Protein AF-T1I7H1-F1 (afdb_monomer_lite)

Foldseek 3Di:
DPPLVVLLVVLLVLLVVLAQDFAPVLVVDADALVSQPVSQVCNLVSLVVSLVSLVVSLVVCVVPPPDLPDDDPSSLVSVLSLLLLLQLLVDDDSNYDPSSNVSSVSSCVSVCSVNVHDDPLCVPLVDPSNLVVNLVVLVVCLDLNRVSRRVSSLSSLLVSLLSYAPPSLLVCCVSNLVSLLSQLLDPDPVSVLSSLVSLLRSLRRYALVSCPPPVVLVVVVVSLLVLVPDPPVSSVVSSVSNVVSSVVSDDPPPCPVVVCVSPVPPVPPDD

Organism: Rhodnius prolixus (NCBI:txid13249)

Sequence (271 aa):
MADFNQIKIDITVLTQQLHVPERLEGLGRPLTQEDFTSYKQSCEDKLLVIHNRLKELIMESYNEVISNACIEKDEKLSVVHLLILCGEHSALEYWSSHITMEITKKIADQLLQLFHKNTVEELIMGSRFIFKNALLELRPKLLLSTWKCNPAAVLCYHWLLMKVRAPFLNEYLSDVLPTALIITDDFEEPNRLRGLKCITHIVNNVTKADLQMYGQCDVILEALQPILYCREVDLLEQFLVCFVTIMRKMDQPSYSNNLSVVFFFKLQVKK

Radius of gyration: 21.05 Å; chains: 1; bounding box: 62×32×59 Å

InterPro domains:
  IPR016024 Armadillo-type fold [SSF48371] (34-255)
  IPR018870 Tti2 family [PTHR32226] (75-253)

Structure (mmCIF, N/CA/C/O backbone):
data_AF-T1I7H1-F1
#
_entry.id   AF-T1I7H1-F1
#
loop_
_atom_site.group_PDB
_atom_site.id
_atom_site.type_symbol
_atom_site.label_atom_id
_atom_site.label_alt_id
_atom_site.label_comp_id
_atom_site.label_asym_id
_atom_site.label_entity_id
_atom_site.label_seq_id
_atom_site.pdbx_PDB_ins_code
_atom_site.Cartn_x
_atom_site.Cartn_y
_atom_site.Cartn_z
_atom_site.occupancy
_atom_site.B_iso_or_equiv
_atom_site.auth_seq_id
_atom_site.auth_comp_id
_atom_site.auth_asym_id
_atom_site.auth_atom_id
_atom_site.pdbx_PDB_model_num
ATOM 1 N N . MET A 1 1 ? 29.599 -11.378 -21.556 1.00 38.25 1 MET A N 1
ATOM 2 C CA . MET A 1 1 ? 28.133 -11.507 -21.524 1.00 38.25 1 MET A CA 1
ATOM 3 C C . MET A 1 1 ? 27.792 -12.339 -20.306 1.00 38.25 1 MET A C 1
ATOM 5 O O . MET A 1 1 ? 27.797 -13.559 -20.398 1.00 38.25 1 MET A O 1
ATOM 9 N N . ALA A 1 2 ? 27.620 -11.700 -19.147 1.00 42.72 2 ALA A N 1
ATOM 10 C CA . ALA A 1 2 ? 26.803 -12.331 -18.118 1.00 42.72 2 ALA A CA 1
ATOM 11 C C . ALA A 1 2 ? 25.421 -12.536 -18.756 1.00 42.72 2 ALA A C 1
ATOM 13 O O . ALA A 1 2 ? 24.954 -11.657 -19.479 1.00 42.72 2 ALA A O 1
ATOM 14 N N . ASP A 1 3 ? 24.850 -13.728 -18.624 1.00 56.72 3 ASP A N 1
ATOM 15 C CA . ASP A 1 3 ? 23.587 -14.056 -19.277 1.00 56.72 3 ASP A CA 1
ATOM 16 C C . ASP A 1 3 ? 22.502 -13.121 -18.721 1.00 56.72 3 ASP A C 1
ATOM 18 O O . ASP A 1 3 ? 22.234 -13.113 -17.519 1.00 56.72 3 ASP A O 1
ATOM 22 N N . PHE A 1 4 ? 21.916 -12.287 -19.580 1.00 57.00 4 PHE A N 1
ATOM 23 C CA . PHE A 1 4 ? 20.880 -11.311 -19.228 1.00 57.00 4 PHE A CA 1
ATOM 24 C C . PHE A 1 4 ? 19.718 -11.973 -18.463 1.00 57.00 4 PHE A C 1
ATOM 26 O O . PHE A 1 4 ? 19.117 -11.373 -17.568 1.00 57.00 4 PHE A O 1
ATOM 33 N N . ASN A 1 5 ? 19.459 -13.254 -18.745 1.00 61.19 5 ASN A N 1
ATOM 34 C CA . ASN A 1 5 ? 18.483 -14.065 -18.023 1.00 61.19 5 ASN A CA 1
ATOM 35 C C . ASN A 1 5 ? 18.951 -14.446 -16.612 1.00 61.19 5 ASN A C 1
ATOM 37 O O . ASN A 1 5 ? 18.148 -14.433 -15.680 1.00 61.19 5 ASN A O 1
ATOM 41 N N . GLN A 1 6 ? 20.245 -14.705 -16.412 1.00 60.72 6 GLN A N 1
ATOM 42 C CA . GLN A 1 6 ? 20.810 -14.982 -15.090 1.00 60.72 6 GLN A CA 1
ATOM 43 C C . GLN A 1 6 ? 20.696 -13.764 -14.166 1.00 60.72 6 GLN A C 1
ATOM 45 O O . GLN A 1 6 ? 20.312 -13.907 -13.006 1.00 60.72 6 GLN A O 1
ATOM 50 N N . ILE A 1 7 ? 20.951 -12.553 -14.677 1.00 60.69 7 ILE A N 1
ATOM 51 C CA . ILE A 1 7 ? 20.825 -11.321 -13.881 1.00 60.69 7 ILE A CA 1
ATOM 52 C C . ILE A 1 7 ? 19.367 -11.113 -13.430 1.00 60.69 7 ILE A C 1
ATOM 54 O O . ILE A 1 7 ? 19.124 -10.761 -12.273 1.00 60.69 7 ILE A O 1
ATOM 58 N N . LYS A 1 8 ? 18.386 -11.388 -14.300 1.00 66.81 8 LYS A N 1
ATOM 59 C CA . LYS A 1 8 ? 16.947 -11.296 -13.980 1.00 66.81 8 LYS A CA 1
ATOM 60 C C . LYS A 1 8 ? 16.491 -12.324 -12.943 1.00 66.81 8 LYS A C 1
ATOM 62 O O . LYS A 1 8 ? 15.761 -11.972 -12.009 1.00 66.81 8 LYS A O 1
ATOM 67 N N . ILE A 1 9 ? 16.922 -13.578 -13.088 1.00 64.94 9 ILE A N 1
ATOM 68 C CA . ILE A 1 9 ? 16.623 -14.652 -12.130 1.00 64.94 9 ILE A CA 1
ATOM 69 C C . ILE A 1 9 ? 17.185 -14.280 -10.758 1.00 64.94 9 ILE A C 1
ATOM 71 O O . ILE A 1 9 ? 16.458 -14.304 -9.762 1.00 64.94 9 ILE A O 1
ATOM 75 N N . ASP A 1 10 ? 18.438 -13.836 -10.713 1.00 70.50 10 ASP A N 1
ATOM 76 C CA . ASP A 1 10 ? 19.085 -13.450 -9.467 1.00 70.50 10 ASP A CA 1
ATOM 77 C C . ASP A 1 10 ? 18.382 -12.266 -8.785 1.00 70.50 10 ASP A C 1
ATOM 79 O O . ASP A 1 10 ? 18.184 -12.299 -7.573 1.00 70.50 10 ASP A O 1
ATOM 83 N N . ILE A 1 11 ? 17.957 -11.235 -9.531 1.00 74.25 11 ILE A N 1
ATOM 84 C CA . ILE A 1 11 ? 17.198 -10.106 -8.961 1.00 74.25 11 ILE A CA 1
ATOM 85 C C . ILE A 1 11 ? 15.885 -10.592 -8.347 1.00 74.25 11 ILE A C 1
ATOM 87 O O . ILE A 1 11 ? 15.531 -10.166 -7.249 1.00 74.25 11 ILE A O 1
ATOM 91 N N . THR A 1 12 ? 15.175 -11.497 -9.019 1.00 76.25 12 THR A N 1
ATOM 92 C CA . THR A 1 12 ? 13.895 -12.027 -8.528 1.00 76.25 12 THR A CA 1
ATOM 93 C C . THR A 1 12 ? 14.078 -12.772 -7.209 1.00 76.25 12 THR A C 1
ATOM 95 O O . THR A 1 12 ? 13.385 -12.477 -6.234 1.00 76.25 12 THR A O 1
ATOM 98 N N . VAL A 1 13 ? 15.064 -13.670 -7.149 1.00 79.88 13 VAL A N 1
ATOM 99 C CA . VAL A 1 13 ? 15.391 -14.442 -5.941 1.00 79.88 13 VAL A CA 1
ATOM 100 C C . VAL A 1 13 ? 15.844 -13.522 -4.805 1.00 79.88 13 VAL A C 1
ATOM 102 O O . VAL A 1 13 ? 15.346 -13.637 -3.685 1.00 79.88 13 VAL A O 1
ATOM 105 N N . LEU A 1 14 ? 16.743 -12.573 -5.086 1.00 79.12 14 LEU A N 1
ATOM 106 C CA . LEU A 1 14 ? 17.233 -11.619 -4.087 1.00 79.12 14 LEU A CA 1
ATOM 107 C C . LEU A 1 14 ? 16.103 -10.750 -3.531 1.00 79.12 14 LEU A C 1
ATOM 109 O O . LEU A 1 14 ? 16.042 -10.528 -2.326 1.00 79.12 14 LEU A O 1
ATOM 113 N N . THR A 1 15 ? 15.189 -10.296 -4.389 1.00 81.38 15 THR A N 1
ATOM 114 C CA . THR A 1 15 ? 14.051 -9.463 -3.981 1.00 81.38 15 THR A CA 1
ATOM 115 C C . THR A 1 15 ? 13.095 -10.241 -3.082 1.00 81.38 15 THR A C 1
ATOM 117 O O . THR A 1 15 ? 12.688 -9.735 -2.040 1.00 81.38 15 THR A O 1
ATOM 120 N N . GLN A 1 16 ? 12.780 -11.492 -3.430 1.00 80.38 16 GLN A N 1
ATOM 121 C CA . GLN A 1 16 ? 11.907 -12.342 -2.614 1.00 80.38 16 GLN A CA 1
ATOM 122 C C . GLN A 1 16 ? 12.478 -12.605 -1.213 1.00 80.38 16 GLN A C 1
ATOM 124 O O . GLN A 1 16 ? 11.728 -12.631 -0.241 1.00 80.38 16 GLN A O 1
ATOM 129 N N . GLN A 1 17 ? 13.801 -12.748 -1.095 1.00 83.50 17 GLN A N 1
ATOM 130 C CA . GLN A 1 17 ? 14.493 -12.926 0.188 1.00 83.50 17 GLN A CA 1
ATOM 131 C C . GLN A 1 17 ? 14.580 -11.645 1.030 1.00 83.50 17 GLN A C 1
ATOM 133 O O . GLN A 1 17 ? 14.944 -11.714 2.206 1.00 83.50 17 GLN A O 1
ATOM 138 N N . LEU A 1 18 ? 14.311 -10.485 0.429 1.00 88.69 18 LEU A N 1
ATOM 139 C CA . LEU A 1 18 ? 14.491 -9.176 1.051 1.00 88.69 18 LEU A CA 1
ATOM 140 C C . LEU A 1 18 ? 13.187 -8.552 1.547 1.00 88.69 18 LEU A C 1
ATOM 142 O O . LEU A 1 18 ? 13.239 -7.545 2.258 1.00 88.69 18 LEU A O 1
ATOM 146 N N . HIS A 1 19 ? 12.043 -9.159 1.217 1.00 90.00 19 HIS A N 1
ATOM 147 C CA . HIS A 1 19 ? 10.764 -8.793 1.820 1.00 90.00 19 HIS A CA 1
ATOM 148 C C . HIS A 1 19 ? 10.867 -8.855 3.341 1.00 90.00 19 HIS A C 1
ATOM 150 O O . HIS A 1 19 ? 11.480 -9.766 3.909 1.00 90.00 19 HIS A O 1
ATOM 156 N N . VAL A 1 20 ? 10.276 -7.870 4.002 1.00 92.44 20 VAL A N 1
ATOM 157 C CA . VAL A 1 20 ? 10.319 -7.763 5.459 1.00 92.44 20 VAL A CA 1
ATOM 158 C C . VAL A 1 20 ? 9.654 -9.008 6.067 1.00 92.44 20 VAL A C 1
ATOM 160 O O . VAL A 1 20 ? 8.543 -9.371 5.661 1.00 92.44 20 VAL A O 1
ATOM 163 N N . PRO A 1 21 ? 10.318 -9.688 7.020 1.00 91.25 21 PRO A N 1
ATOM 164 C CA . PRO A 1 21 ? 9.810 -10.928 7.586 1.00 91.25 21 PRO A CA 1
ATOM 165 C C . PRO A 1 21 ? 8.582 -10.691 8.464 1.00 91.25 21 PRO A C 1
ATOM 167 O O . PRO A 1 21 ? 8.449 -9.654 9.118 1.00 91.25 21 PRO A O 1
ATOM 170 N N . GLU A 1 22 ? 7.726 -11.707 8.526 1.00 92.75 22 GLU A N 1
ATOM 171 C CA . GLU A 1 22 ? 6.615 -11.766 9.470 1.00 92.75 22 GLU A CA 1
ATOM 172 C C . GLU A 1 22 ? 7.122 -11.803 10.923 1.00 92.75 22 GLU A C 1
ATOM 174 O O . GLU A 1 22 ? 8.107 -12.481 11.237 1.00 92.75 22 GLU A O 1
ATOM 179 N N . ARG A 1 23 ? 6.432 -11.089 11.819 1.00 92.06 23 ARG A N 1
ATOM 180 C CA . ARG A 1 23 ? 6.708 -11.043 13.263 1.00 92.06 23 ARG A CA 1
ATOM 181 C C . ARG A 1 23 ? 5.485 -11.468 14.067 1.00 92.06 23 ARG A C 1
ATOM 183 O O . ARG A 1 23 ? 4.531 -10.705 14.224 1.00 92.06 23 ARG A O 1
ATOM 190 N N . LEU A 1 24 ? 5.514 -12.696 14.582 1.00 87.25 24 LEU A N 1
ATOM 191 C CA . LEU A 1 24 ? 4.401 -13.296 15.330 1.00 87.25 24 LEU A CA 1
ATOM 192 C C . LEU A 1 24 ? 4.093 -12.550 16.636 1.00 87.25 24 LEU A C 1
ATOM 194 O O . LEU A 1 24 ? 2.959 -12.578 17.114 1.00 87.25 24 LEU A O 1
ATOM 198 N N . GLU A 1 25 ? 5.072 -11.825 17.177 1.00 85.56 25 GLU A N 1
ATOM 199 C CA . GLU A 1 25 ? 4.933 -10.967 18.353 1.00 85.56 25 GLU A CA 1
ATOM 200 C C . GLU A 1 25 ? 3.799 -9.943 18.193 1.00 85.56 25 GLU A C 1
ATOM 202 O O . GLU A 1 25 ? 3.143 -9.618 19.184 1.00 85.56 25 GLU A O 1
ATOM 207 N N . GLY A 1 26 ? 3.505 -9.523 16.954 1.00 75.25 26 GLY A N 1
ATOM 208 C CA . GLY A 1 26 ? 2.434 -8.582 16.612 1.00 75.25 26 GLY A CA 1
ATOM 209 C C . GLY A 1 26 ? 1.017 -9.044 16.977 1.00 75.25 26 GLY A C 1
ATOM 210 O O . GLY A 1 26 ? 0.103 -8.222 17.022 1.00 75.25 26 GLY A O 1
ATOM 211 N N . LEU A 1 27 ? 0.803 -10.336 17.264 1.00 81.62 27 LEU A N 1
ATOM 212 C CA . LEU A 1 27 ? -0.489 -10.835 17.766 1.00 81.62 27 LEU A CA 1
ATOM 213 C C . LEU A 1 27 ? -0.683 -10.566 19.259 1.00 81.62 27 LEU A C 1
ATOM 215 O O . LEU A 1 27 ? -1.812 -10.378 19.706 1.00 81.62 27 LEU A O 1
ATOM 219 N N . GLY A 1 28 ? 0.405 -10.606 20.033 1.00 82.31 28 GLY A N 1
ATOM 220 C CA . GLY A 1 28 ? 0.365 -10.517 21.493 1.00 82.31 28 GLY A CA 1
ATOM 221 C C . GLY A 1 28 ? 0.694 -9.129 22.033 1.00 82.31 28 GLY A C 1
ATOM 222 O O . GLY A 1 28 ? 0.218 -8.766 23.109 1.00 82.31 28 GLY A O 1
ATOM 223 N N . ARG A 1 29 ? 1.505 -8.353 21.305 1.00 86.44 29 ARG A N 1
ATOM 224 C CA . ARG A 1 29 ? 1.898 -6.989 21.671 1.00 86.44 29 ARG A CA 1
ATOM 225 C C . ARG A 1 29 ? 2.183 -6.129 20.434 1.00 86.44 29 ARG A C 1
ATOM 227 O O . ARG A 1 29 ? 2.509 -6.677 19.383 1.00 86.44 29 ARG A O 1
ATOM 234 N N . PRO A 1 30 ? 2.170 -4.794 20.572 1.00 85.06 30 PRO A N 1
ATOM 235 C CA . PRO A 1 30 ? 2.727 -3.911 19.556 1.00 85.06 30 PRO A CA 1
ATOM 236 C C . PRO A 1 30 ? 4.193 -4.253 19.245 1.00 85.06 30 PRO A C 1
ATOM 238 O O . PRO A 1 30 ? 4.975 -4.618 20.136 1.00 85.06 30 PRO A O 1
ATOM 241 N N . LEU A 1 31 ? 4.555 -4.139 17.968 1.00 89.88 31 LEU A N 1
ATOM 242 C CA . LEU A 1 31 ? 5.915 -4.371 17.481 1.00 89.88 31 LEU A CA 1
ATOM 243 C C . LEU A 1 31 ? 6.829 -3.187 17.815 1.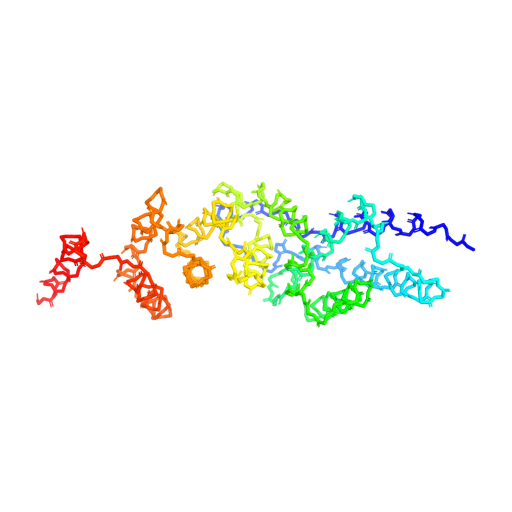00 89.88 31 LEU A C 1
ATOM 245 O O . LEU A 1 31 ? 6.387 -2.042 17.899 1.00 89.88 31 LEU A O 1
ATOM 249 N N . THR A 1 32 ? 8.118 -3.462 17.985 1.00 90.19 32 THR A N 1
ATOM 250 C CA . THR A 1 32 ? 9.146 -2.463 18.301 1.00 90.19 32 THR A CA 1
ATOM 251 C C . THR A 1 32 ? 10.304 -2.529 17.305 1.00 90.19 32 THR A C 1
ATOM 253 O O . THR A 1 32 ? 10.373 -3.404 16.443 1.00 90.19 32 THR A O 1
ATOM 256 N N . GLN A 1 33 ? 11.251 -1.592 17.411 1.00 88.62 33 GLN A N 1
ATOM 257 C CA . GLN A 1 33 ? 12.454 -1.601 16.572 1.00 88.62 33 GLN A CA 1
ATOM 258 C C . GLN A 1 33 ? 13.313 -2.857 16.778 1.00 88.62 33 GLN A C 1
ATOM 260 O O . GLN A 1 33 ? 13.923 -3.339 15.822 1.00 88.62 33 GLN A O 1
ATOM 265 N N . GLU A 1 34 ? 13.342 -3.401 18.000 1.00 89.56 34 GLU A N 1
ATOM 266 C CA . GLU A 1 34 ? 14.160 -4.568 18.346 1.00 89.56 34 GLU A CA 1
ATOM 267 C C . GLU A 1 34 ? 13.757 -5.801 17.534 1.00 89.56 34 GLU A C 1
ATOM 269 O O . GLU A 1 34 ? 14.633 -6.534 17.061 1.00 89.56 34 GLU A O 1
ATOM 274 N N . ASP A 1 35 ? 12.455 -5.940 17.258 1.00 91.25 35 ASP A N 1
ATOM 275 C CA . ASP A 1 35 ? 11.871 -7.026 16.466 1.00 91.25 35 ASP A CA 1
ATOM 276 C C . ASP A 1 35 ? 12.444 -7.075 15.035 1.00 91.25 35 ASP A C 1
ATOM 278 O O . ASP A 1 35 ? 12.417 -8.114 14.378 1.00 91.25 35 ASP A O 1
ATOM 282 N N . PHE A 1 36 ? 13.030 -5.984 14.529 1.00 92.56 36 PHE A N 1
ATOM 283 C CA . PHE A 1 36 ? 13.574 -5.896 13.168 1.00 92.56 36 PHE A CA 1
ATOM 284 C C . PHE A 1 36 ? 15.097 -5.734 13.096 1.00 92.56 36 PHE A C 1
ATOM 286 O O . PHE A 1 36 ? 15.641 -5.589 12.000 1.00 92.56 36 PHE A O 1
ATOM 293 N N . THR A 1 37 ? 15.808 -5.821 14.222 1.00 88.00 37 THR A N 1
ATOM 294 C CA . THR A 1 37 ? 17.262 -5.579 14.280 1.00 88.00 37 THR A CA 1
ATOM 295 C C . THR A 1 37 ? 18.053 -6.494 13.342 1.00 88.00 37 THR A C 1
ATOM 297 O O . THR A 1 37 ? 18.885 -6.022 12.569 1.00 88.00 37 THR A O 1
ATOM 300 N N . SER A 1 38 ? 17.758 -7.799 13.352 1.00 87.56 38 SER A N 1
ATOM 301 C CA . SER A 1 38 ? 18.444 -8.783 12.500 1.00 87.56 38 SER A CA 1
ATOM 302 C C . SER A 1 38 ? 18.201 -8.553 11.008 1.00 87.56 38 SER A C 1
ATOM 304 O O . SER A 1 38 ? 19.101 -8.732 10.190 1.00 87.56 38 SER A O 1
ATOM 306 N N . TYR A 1 39 ? 16.993 -8.114 10.648 1.00 90.19 39 TYR A N 1
ATOM 307 C CA . TYR A 1 39 ? 16.654 -7.763 9.273 1.00 90.19 39 TYR A CA 1
ATOM 308 C C . TYR A 1 39 ? 17.443 -6.529 8.818 1.00 90.19 39 TYR A C 1
ATOM 310 O O . TYR A 1 39 ? 18.124 -6.579 7.791 1.00 90.19 39 TYR A O 1
ATOM 318 N N . LYS A 1 40 ? 17.427 -5.457 9.622 1.00 88.06 40 LYS A N 1
ATOM 319 C CA . LYS A 1 40 ? 18.104 -4.187 9.320 1.00 88.06 40 LYS A CA 1
ATOM 320 C C . LYS A 1 40 ? 19.592 -4.354 9.028 1.00 88.06 40 LYS A C 1
ATOM 322 O O . LYS A 1 40 ? 20.075 -3.781 8.059 1.00 88.06 40 LYS A O 1
ATOM 327 N N . GLN A 1 41 ? 20.288 -5.185 9.804 1.00 85.31 41 GLN A N 1
ATOM 328 C CA . GLN A 1 41 ? 21.733 -5.406 9.665 1.00 85.31 41 GLN A CA 1
ATOM 329 C C . GLN A 1 41 ? 22.166 -5.917 8.285 1.00 85.31 41 GLN A C 1
ATOM 331 O O . GLN A 1 41 ? 23.295 -5.665 7.888 1.00 85.31 41 GLN A O 1
ATOM 336 N N . SER A 1 42 ? 21.302 -6.639 7.562 1.00 86.12 42 SER A N 1
ATOM 337 C CA . SER A 1 42 ? 21.641 -7.196 6.240 1.00 86.12 42 SER A CA 1
ATOM 338 C C . SER A 1 42 ? 20.866 -6.570 5.082 1.00 86.12 42 SER A C 1
ATOM 340 O O . SER A 1 42 ? 21.150 -6.870 3.922 1.00 86.12 42 SER A O 1
ATOM 342 N N . CYS A 1 43 ? 19.861 -5.743 5.379 1.00 90.25 43 CYS A N 1
ATOM 343 C CA . CYS A 1 43 ? 18.947 -5.219 4.371 1.00 90.25 43 CYS A CA 1
ATOM 344 C C . CYS A 1 43 ? 19.641 -4.213 3.442 1.00 90.25 43 CYS A C 1
ATOM 346 O O . CYS A 1 43 ? 19.507 -4.317 2.225 1.00 90.25 43 CYS A O 1
ATOM 348 N N . GLU A 1 44 ? 20.429 -3.290 4.000 1.00 90.44 44 GLU A N 1
ATOM 349 C CA . GLU A 1 44 ? 21.092 -2.222 3.238 1.00 90.44 44 GLU A CA 1
ATOM 350 C C . GLU A 1 44 ? 22.054 -2.772 2.174 1.00 90.44 44 GLU A C 1
ATOM 352 O O . GLU A 1 44 ? 21.935 -2.417 1.000 1.00 90.44 44 GLU A O 1
ATOM 357 N N . ASP A 1 45 ? 22.931 -3.707 2.549 1.00 89.25 45 ASP A N 1
ATOM 358 C CA . ASP A 1 45 ? 23.886 -4.324 1.621 1.00 89.25 45 ASP A CA 1
ATOM 359 C C . ASP A 1 45 ? 23.177 -5.069 0.483 1.00 89.25 45 ASP A C 1
ATOM 361 O O . ASP A 1 45 ? 23.535 -4.941 -0.690 1.00 89.25 45 ASP A O 1
ATOM 365 N N . LYS A 1 46 ? 22.120 -5.825 0.807 1.00 90.19 46 LYS A N 1
ATOM 366 C CA . LYS A 1 46 ? 21.341 -6.575 -0.189 1.00 90.19 46 LYS A CA 1
ATOM 367 C C . LYS A 1 46 ? 20.566 -5.648 -1.128 1.00 90.19 46 LYS A C 1
ATOM 369 O O . LYS A 1 46 ? 20.532 -5.902 -2.332 1.00 90.19 46 LYS A O 1
ATOM 374 N N . LEU A 1 47 ? 19.990 -4.561 -0.609 1.00 92.12 47 LEU A N 1
ATOM 375 C CA . LEU A 1 47 ? 19.345 -3.529 -1.424 1.00 92.12 47 LEU A CA 1
ATOM 376 C C . LEU A 1 47 ? 20.340 -2.889 -2.394 1.00 92.12 47 LEU A C 1
ATOM 378 O O . LEU A 1 47 ? 20.013 -2.682 -3.563 1.00 92.12 47 LEU A O 1
ATOM 382 N N . LEU A 1 48 ? 21.563 -2.614 -1.935 1.00 92.00 48 LEU A N 1
ATOM 383 C CA . LEU A 1 48 ? 22.610 -2.041 -2.775 1.00 92.00 48 LEU A CA 1
ATOM 384 C C . LEU A 1 48 ? 23.020 -2.996 -3.907 1.00 92.00 48 LEU A C 1
ATOM 386 O O . LEU A 1 48 ? 23.208 -2.556 -5.041 1.00 92.00 48 LEU A O 1
ATOM 390 N N . VAL A 1 49 ? 23.092 -4.303 -3.635 1.00 91.38 49 VAL A N 1
ATOM 391 C CA . VAL A 1 49 ? 23.334 -5.326 -4.669 1.00 91.38 49 VAL A CA 1
ATOM 392 C C . VAL A 1 49 ? 22.230 -5.315 -5.730 1.00 91.38 49 VAL A C 1
ATOM 394 O O . VAL A 1 49 ? 22.543 -5.322 -6.921 1.00 91.38 49 VAL A O 1
ATOM 397 N N . ILE A 1 50 ? 20.954 -5.255 -5.330 1.00 89.75 50 ILE A N 1
ATOM 398 C CA . ILE A 1 50 ? 19.824 -5.170 -6.274 1.00 89.75 50 ILE A CA 1
ATOM 399 C C . ILE A 1 50 ? 19.912 -3.888 -7.109 1.00 89.75 50 ILE A C 1
ATOM 401 O O . ILE A 1 50 ? 19.812 -3.945 -8.334 1.00 89.75 50 ILE A O 1
ATOM 405 N N . HIS A 1 51 ? 20.146 -2.742 -6.464 1.00 92.06 51 HIS A N 1
ATOM 406 C CA . HIS A 1 51 ? 20.290 -1.452 -7.137 1.00 92.06 51 HIS A CA 1
ATOM 407 C C . HIS A 1 51 ? 21.402 -1.463 -8.198 1.00 92.06 51 HIS A C 1
ATOM 409 O O . HIS A 1 51 ? 21.195 -0.993 -9.321 1.00 92.06 51 HIS A O 1
ATOM 415 N N . ASN A 1 52 ? 22.569 -2.021 -7.863 1.00 90.06 52 ASN A N 1
ATOM 416 C CA . ASN A 1 52 ? 23.706 -2.101 -8.780 1.00 90.06 52 ASN A CA 1
ATOM 417 C C . ASN A 1 52 ? 23.413 -3.030 -9.966 1.00 90.06 52 ASN A C 1
ATOM 419 O O . ASN A 1 52 ? 23.650 -2.639 -11.105 1.00 90.06 52 ASN A O 1
ATOM 423 N N . ARG A 1 53 ? 22.803 -4.198 -9.729 1.00 86.00 53 ARG A N 1
ATOM 424 C CA . ARG A 1 53 ? 22.403 -5.125 -10.804 1.00 86.00 53 ARG A CA 1
ATOM 425 C C . ARG A 1 53 ? 21.351 -4.520 -11.736 1.00 86.00 53 ARG A C 1
ATOM 427 O O . ARG A 1 53 ? 21.452 -4.655 -12.950 1.00 86.00 53 ARG A O 1
ATOM 434 N N . LEU A 1 54 ? 20.362 -3.802 -11.197 1.00 86.50 54 LEU A N 1
ATOM 435 C CA . LEU A 1 54 ? 19.393 -3.065 -12.018 1.00 86.50 54 LEU A CA 1
ATOM 436 C C . LEU A 1 54 ? 20.066 -1.967 -12.846 1.00 86.50 54 LEU A C 1
ATOM 438 O O . LEU A 1 54 ? 19.688 -1.740 -13.992 1.00 86.50 54 LEU A O 1
ATOM 442 N N . LYS A 1 55 ? 21.080 -1.297 -12.289 1.00 87.62 55 LYS A N 1
ATOM 443 C CA . LYS A 1 55 ? 21.859 -0.290 -13.016 1.00 87.62 55 LYS A CA 1
ATOM 444 C C . LYS A 1 55 ? 22.613 -0.907 -14.193 1.00 87.62 55 LYS A C 1
ATOM 446 O O . LYS A 1 55 ? 22.600 -0.326 -15.274 1.00 87.62 55 LYS A O 1
ATOM 451 N N . GLU A 1 56 ? 23.235 -2.064 -13.985 1.00 84.56 56 GLU A N 1
ATOM 452 C CA . GLU A 1 56 ? 23.910 -2.831 -15.039 1.00 84.56 56 GLU A CA 1
ATOM 453 C C . GLU A 1 56 ? 22.924 -3.206 -16.154 1.00 84.56 56 GLU A C 1
ATOM 455 O O . GLU A 1 56 ? 23.183 -2.896 -17.315 1.00 84.56 56 GLU A O 1
ATOM 460 N N . LEU A 1 57 ? 21.739 -3.722 -15.804 1.00 80.56 57 LEU A N 1
ATOM 461 C CA . LEU A 1 57 ? 20.681 -4.031 -16.777 1.00 80.56 57 LEU A CA 1
ATOM 462 C C . LEU A 1 57 ? 20.228 -2.810 -17.592 1.00 80.56 57 LEU A C 1
ATOM 464 O O . LEU A 1 57 ? 19.997 -2.916 -18.796 1.00 80.56 57 LEU A O 1
ATOM 468 N N . ILE A 1 58 ? 20.092 -1.640 -16.963 1.00 80.75 58 ILE A N 1
ATOM 469 C CA . ILE A 1 58 ? 19.725 -0.399 -17.665 1.00 80.75 58 ILE A CA 1
ATOM 470 C C . ILE A 1 58 ? 20.823 0.016 -18.646 1.00 80.75 58 ILE A C 1
ATOM 472 O O . ILE A 1 58 ? 20.536 0.394 -19.779 1.00 80.75 58 ILE A O 1
ATOM 476 N N . MET A 1 59 ? 22.086 -0.060 -18.226 1.00 80.06 59 MET A N 1
ATOM 477 C CA . MET A 1 59 ? 23.217 0.294 -19.085 1.00 80.06 59 MET A CA 1
ATOM 478 C C . MET A 1 59 ? 23.351 -0.653 -20.282 1.00 80.06 59 MET A C 1
ATOM 480 O O . MET A 1 59 ? 23.674 -0.200 -21.378 1.00 80.06 59 MET A O 1
ATOM 484 N N . GLU A 1 60 ? 23.086 -1.946 -20.091 1.00 73.12 60 GLU A N 1
ATOM 485 C CA . GLU A 1 60 ? 23.094 -2.940 -21.168 1.00 73.12 60 GLU A CA 1
ATOM 486 C C . GLU A 1 60 ? 21.905 -2.757 -22.122 1.00 73.12 60 GLU A C 1
ATOM 488 O O . GLU A 1 60 ? 22.097 -2.741 -23.337 1.00 73.12 60 GLU A O 1
ATOM 493 N N . SER A 1 61 ? 20.701 -2.522 -21.590 1.00 67.19 61 SER A N 1
ATOM 494 C CA . SER A 1 61 ? 19.486 -2.308 -22.393 1.00 67.19 61 SER A CA 1
ATOM 495 C C . SER A 1 61 ? 19.470 -0.988 -23.160 1.00 67.19 61 SER A C 1
ATOM 497 O O . SER A 1 61 ? 18.845 -0.922 -24.205 1.00 67.19 61 SER A O 1
ATOM 499 N N . TYR A 1 62 ? 20.193 0.053 -22.741 1.00 62.50 62 TYR A N 1
ATOM 500 C CA . TYR A 1 62 ? 20.315 1.277 -23.548 1.00 62.50 62 TYR A CA 1
ATOM 501 C C . TYR A 1 62 ? 21.015 1.032 -24.902 1.00 62.50 62 TYR A C 1
ATOM 503 O O . TYR A 1 62 ? 20.853 1.816 -25.837 1.00 62.50 62 TYR A O 1
ATOM 511 N N . ASN A 1 63 ? 21.766 -0.069 -25.026 1.00 55.12 63 ASN A N 1
ATOM 512 C CA . ASN A 1 63 ? 22.448 -0.452 -26.263 1.00 55.12 63 ASN A CA 1
ATOM 513 C C . ASN A 1 63 ? 21.584 -1.326 -27.193 1.00 55.12 63 ASN A C 1
ATOM 515 O O . ASN A 1 63 ? 21.926 -1.472 -28.367 1.00 55.12 63 ASN A O 1
ATOM 519 N N . GLU A 1 64 ? 20.460 -1.867 -26.715 1.00 53.53 64 GLU A N 1
ATOM 520 C CA . GLU A 1 64 ? 19.507 -2.647 -27.508 1.00 53.53 64 GLU A CA 1
ATOM 521 C C . GLU A 1 64 ? 18.144 -1.947 -27.501 1.00 53.53 64 GLU A C 1
ATOM 523 O O . GLU A 1 64 ? 17.574 -1.670 -26.457 1.00 53.53 64 GLU A O 1
ATOM 528 N N . VAL A 1 65 ? 17.581 -1.638 -28.671 1.00 44.16 65 VAL A N 1
ATOM 529 C CA . VAL A 1 65 ? 16.256 -1.002 -28.769 1.00 44.16 65 VAL A CA 1
ATOM 530 C C . VAL A 1 65 ? 15.185 -1.991 -28.291 1.00 44.16 65 VAL A C 1
ATOM 532 O O . VAL A 1 65 ? 14.582 -2.706 -29.092 1.00 44.16 65 VAL A O 1
ATOM 535 N N . ILE A 1 66 ? 14.939 -2.058 -26.980 1.00 50.03 66 ILE A N 1
ATOM 536 C CA . ILE A 1 66 ? 13.869 -2.876 -26.415 1.00 50.03 66 ILE A CA 1
ATOM 537 C C . ILE A 1 66 ? 12.554 -2.134 -26.648 1.00 50.03 66 ILE A C 1
ATOM 539 O O . ILE A 1 66 ? 12.108 -1.280 -25.886 1.00 50.03 66 ILE A O 1
ATOM 543 N N . SER A 1 67 ? 11.932 -2.478 -27.771 1.00 45.06 67 SER A N 1
ATOM 544 C CA . SER A 1 67 ? 10.511 -2.271 -28.015 1.00 45.06 67 SER A CA 1
ATOM 545 C C . SER A 1 67 ? 9.706 -2.822 -26.831 1.00 45.06 67 SER A C 1
ATOM 547 O O . SER A 1 67 ? 9.824 -3.998 -26.491 1.00 45.06 67 SER A O 1
ATOM 549 N N . ASN A 1 68 ? 8.842 -1.985 -26.249 1.00 47.22 68 ASN A N 1
ATOM 550 C CA . ASN A 1 68 ? 7.891 -2.279 -25.162 1.00 47.22 68 ASN A CA 1
ATOM 551 C C . ASN A 1 68 ? 6.886 -3.434 -25.445 1.00 47.22 68 ASN A C 1
ATOM 553 O O . ASN A 1 68 ? 5.863 -3.542 -24.769 1.00 47.22 68 ASN A O 1
ATOM 557 N N . ALA A 1 69 ? 7.114 -4.286 -26.447 1.00 41.09 69 ALA A N 1
ATOM 558 C CA . ALA A 1 69 ? 6.126 -5.229 -26.961 1.00 41.09 69 ALA A CA 1
ATOM 559 C C . ALA A 1 69 ? 6.212 -6.666 -26.411 1.00 41.09 69 ALA A C 1
ATOM 561 O O . ALA A 1 69 ? 5.214 -7.374 -26.516 1.00 41.09 69 ALA A O 1
ATOM 562 N N . CYS A 1 70 ? 7.306 -7.110 -25.779 1.00 44.69 70 CYS A N 1
ATOM 563 C CA . CYS A 1 70 ? 7.424 -8.507 -25.321 1.00 44.69 70 CYS A CA 1
ATOM 564 C C . CYS A 1 70 ? 8.167 -8.642 -23.982 1.00 44.69 70 CYS A C 1
ATOM 566 O O . CYS A 1 70 ? 9.200 -9.294 -23.921 1.00 44.69 70 CYS A O 1
ATOM 568 N N . ILE A 1 71 ? 7.652 -8.036 -22.908 1.00 60.69 71 ILE A N 1
ATOM 569 C CA . ILE A 1 71 ? 8.109 -8.380 -21.550 1.00 60.69 71 ILE A CA 1
ATOM 570 C C . ILE A 1 71 ? 7.391 -9.667 -21.133 1.00 60.69 71 ILE A C 1
ATOM 572 O O . ILE A 1 71 ? 6.150 -9.687 -21.058 1.00 60.69 71 ILE A O 1
ATOM 576 N N . GLU A 1 72 ? 8.158 -10.730 -20.902 1.00 65.06 72 GLU A N 1
ATOM 577 C CA . GLU A 1 72 ? 7.646 -12.047 -20.522 1.00 65.06 72 GLU A CA 1
ATOM 578 C C . GLU A 1 72 ? 6.932 -11.990 -19.161 1.00 65.06 72 GLU A C 1
ATOM 580 O O . GLU A 1 72 ? 7.097 -11.065 -18.360 1.00 65.06 72 GLU A O 1
ATOM 585 N N . LYS A 1 73 ? 6.067 -12.972 -18.888 1.00 67.56 73 LYS A N 1
ATOM 586 C CA . LYS A 1 73 ? 5.272 -13.003 -17.649 1.00 67.56 73 LYS A CA 1
ATOM 587 C C . LYS A 1 73 ? 6.160 -12.989 -16.397 1.00 67.56 73 LYS A C 1
ATOM 589 O O . LYS A 1 73 ? 5.813 -12.307 -15.433 1.00 67.56 73 LYS A O 1
ATOM 594 N N . ASP A 1 74 ? 7.286 -13.693 -16.439 1.00 66.31 74 ASP A N 1
ATOM 595 C CA . ASP A 1 74 ? 8.206 -13.833 -15.307 1.00 66.31 74 ASP A CA 1
ATOM 596 C C . ASP A 1 74 ? 8.925 -12.514 -14.994 1.00 66.31 74 ASP A C 1
ATOM 598 O O . ASP A 1 74 ? 9.035 -12.126 -13.834 1.00 66.31 74 ASP A O 1
ATOM 602 N N . GLU A 1 75 ? 9.274 -11.734 -16.016 1.00 74.31 75 GLU A N 1
ATOM 603 C CA . GLU A 1 75 ? 9.864 -10.400 -15.850 1.00 74.31 75 GLU A CA 1
ATOM 604 C C . GLU A 1 75 ? 8.886 -9.419 -15.192 1.00 74.31 75 GLU A C 1
ATOM 606 O O . GLU A 1 75 ? 9.266 -8.606 -14.346 1.00 74.31 75 GLU A O 1
ATOM 611 N N . LYS A 1 76 ? 7.593 -9.516 -15.529 1.00 78.25 76 LYS A N 1
ATOM 612 C CA . LYS A 1 76 ? 6.555 -8.709 -14.872 1.00 78.25 76 LYS A CA 1
ATOM 613 C C . LYS A 1 76 ? 6.381 -9.088 -13.401 1.00 78.25 76 LYS A C 1
ATOM 615 O O . LYS A 1 76 ? 6.025 -8.216 -12.611 1.00 78.25 76 LYS A O 1
ATOM 620 N N . LEU A 1 77 ? 6.626 -10.343 -13.016 1.00 84.62 77 LEU A N 1
ATOM 621 C CA . LEU A 1 77 ? 6.606 -10.764 -11.609 1.00 84.62 77 LEU A CA 1
ATOM 622 C C . LEU A 1 77 ? 7.812 -10.219 -10.835 1.00 84.62 77 LEU A C 1
ATOM 624 O O . LEU A 1 77 ? 7.645 -9.758 -9.706 1.00 84.62 77 LEU A O 1
ATOM 628 N N . SER A 1 78 ? 8.998 -10.163 -11.444 1.00 85.56 78 SER A N 1
ATOM 629 C CA . SER A 1 78 ? 10.165 -9.499 -10.842 1.00 85.56 78 SER A CA 1
ATOM 630 C C . SER A 1 78 ? 9.871 -8.030 -10.529 1.00 85.56 78 SER A C 1
ATOM 632 O O . SER A 1 78 ? 10.163 -7.553 -9.433 1.00 85.56 78 SER A O 1
ATOM 634 N N . VAL A 1 79 ? 9.220 -7.323 -11.460 1.00 88.19 79 VAL A N 1
ATOM 635 C CA . VAL A 1 79 ? 8.787 -5.928 -11.265 1.00 88.19 79 VAL A CA 1
ATOM 636 C C . VAL A 1 79 ? 7.784 -5.808 -10.126 1.00 88.19 79 VAL A C 1
ATOM 638 O O . VAL A 1 79 ? 7.882 -4.881 -9.328 1.00 88.19 79 VAL A O 1
ATOM 641 N N . VAL A 1 80 ? 6.839 -6.746 -10.023 1.00 92.06 80 VAL A N 1
ATOM 642 C CA . VAL A 1 80 ? 5.882 -6.790 -8.910 1.00 92.06 80 VAL A CA 1
ATOM 643 C C . VAL A 1 80 ? 6.613 -6.922 -7.577 1.00 92.06 80 VAL A C 1
ATOM 645 O O . VAL A 1 80 ? 6.348 -6.135 -6.672 1.00 92.06 80 VAL A O 1
ATOM 648 N N . HIS A 1 81 ? 7.568 -7.844 -7.449 1.00 93.06 81 HIS A N 1
ATOM 649 C CA . HIS A 1 81 ? 8.326 -7.992 -6.206 1.00 93.06 81 HIS A CA 1
ATOM 650 C C . HIS A 1 81 ? 9.181 -6.762 -5.887 1.00 93.06 81 HIS A C 1
ATOM 652 O O . HIS A 1 81 ? 9.234 -6.355 -4.728 1.00 93.06 81 HIS A O 1
ATOM 658 N N . LEU A 1 82 ? 9.809 -6.136 -6.886 1.00 93.69 82 LEU A N 1
ATOM 659 C CA . LEU A 1 82 ? 10.583 -4.910 -6.674 1.00 93.69 82 LEU A CA 1
ATOM 660 C C . LEU A 1 82 ? 9.682 -3.750 -6.238 1.00 93.69 82 LEU A C 1
ATOM 662 O O . LEU A 1 82 ? 10.042 -3.002 -5.334 1.00 93.69 82 LEU A O 1
ATOM 666 N N . LEU A 1 83 ? 8.485 -3.629 -6.817 1.00 94.62 83 LEU A N 1
ATOM 667 C CA . LEU A 1 83 ? 7.497 -2.641 -6.385 1.00 94.62 83 LEU A CA 1
ATOM 668 C C . LEU A 1 83 ? 6.997 -2.906 -4.967 1.00 94.62 83 LEU A C 1
ATOM 670 O O . LEU A 1 83 ? 6.837 -1.952 -4.207 1.00 94.62 83 LEU A O 1
ATOM 674 N N . ILE A 1 84 ? 6.775 -4.170 -4.597 1.00 96.44 84 ILE A N 1
ATOM 675 C CA . ILE A 1 84 ? 6.416 -4.527 -3.221 1.00 96.44 84 ILE A CA 1
ATOM 676 C C . ILE A 1 84 ? 7.526 -4.089 -2.269 1.00 96.44 84 ILE A C 1
ATOM 678 O O . ILE A 1 84 ? 7.233 -3.424 -1.281 1.00 96.44 84 ILE A O 1
ATOM 682 N N . LEU A 1 85 ? 8.785 -4.377 -2.601 1.00 95.69 85 LEU A N 1
ATOM 683 C CA . LEU A 1 85 ? 9.944 -3.972 -1.810 1.00 95.69 85 LEU A CA 1
ATOM 684 C C . LEU A 1 85 ? 10.037 -2.440 -1.674 1.00 95.69 85 LEU A C 1
ATOM 686 O O . LEU A 1 85 ? 10.248 -1.930 -0.575 1.00 95.69 85 LEU A O 1
ATOM 690 N N . CYS A 1 86 ? 9.807 -1.686 -2.754 1.00 96.69 86 CYS A N 1
ATOM 691 C CA . CYS A 1 86 ? 9.710 -0.223 -2.693 1.00 96.69 86 CYS A CA 1
ATOM 692 C C . CYS A 1 86 ? 8.565 0.246 -1.781 1.00 96.69 86 CYS A C 1
ATOM 694 O O . CYS A 1 86 ? 8.730 1.211 -1.036 1.00 96.69 86 CYS A O 1
ATOM 696 N N . GLY A 1 87 ? 7.416 -0.430 -1.814 1.00 97.38 87 GLY A N 1
ATOM 697 C CA . GLY A 1 87 ? 6.278 -0.127 -0.950 1.00 97.38 87 GLY A CA 1
ATOM 698 C C . GLY A 1 87 ? 6.542 -0.435 0.525 1.00 97.38 87 GLY A C 1
ATOM 699 O O . GLY A 1 87 ? 6.200 0.380 1.383 1.00 97.38 87 GLY A O 1
ATOM 700 N N . GLU A 1 88 ? 7.199 -1.557 0.825 1.00 97.06 88 GLU A N 1
ATOM 701 C CA . GLU A 1 88 ? 7.603 -1.947 2.182 1.00 97.06 88 GLU A CA 1
ATOM 702 C C . GLU A 1 88 ? 8.595 -0.943 2.793 1.00 97.06 88 GLU A C 1
ATOM 704 O O . GLU A 1 88 ? 8.596 -0.751 4.004 1.00 97.06 88 GLU A O 1
ATOM 709 N N . HIS A 1 89 ? 9.387 -0.244 1.976 1.00 96.69 89 HIS A N 1
ATOM 710 C CA . HIS A 1 89 ? 10.339 0.793 2.409 1.00 96.69 89 HIS A CA 1
ATOM 711 C C . HIS A 1 89 ? 9.901 2.217 2.032 1.00 96.69 89 HIS A C 1
ATOM 713 O O . HIS A 1 89 ? 10.716 3.136 1.981 1.00 96.69 89 HIS A O 1
ATOM 719 N N . SER A 1 90 ? 8.609 2.434 1.775 1.00 96.31 90 SER A N 1
ATOM 720 C CA . SER A 1 90 ? 8.096 3.735 1.313 1.00 96.31 90 SER A CA 1
ATOM 721 C C . SER A 1 90 ? 8.056 4.829 2.390 1.00 96.31 90 SER A C 1
ATOM 723 O O . SER A 1 90 ? 7.919 6.011 2.064 1.00 96.31 90 SER A O 1
ATOM 725 N N . ALA A 1 91 ? 8.187 4.454 3.664 1.00 95.06 91 ALA A N 1
ATOM 726 C CA . ALA A 1 91 ? 8.188 5.345 4.817 1.00 95.06 91 ALA A CA 1
ATOM 727 C C . ALA A 1 91 ? 9.180 4.863 5.887 1.00 95.06 91 ALA A C 1
ATOM 729 O O . ALA A 1 91 ? 9.614 3.706 5.887 1.00 95.06 91 ALA A O 1
ATOM 730 N N . LEU A 1 92 ? 9.538 5.768 6.804 1.00 95.12 92 LEU A N 1
ATOM 731 C CA . LEU A 1 92 ? 10.400 5.444 7.936 1.00 95.12 92 LEU A CA 1
ATOM 732 C C . LEU A 1 92 ? 9.586 4.693 8.998 1.00 95.12 92 LEU A C 1
ATOM 734 O O . LEU A 1 92 ? 8.696 5.268 9.616 1.00 95.12 92 LEU A O 1
ATOM 738 N N . GLU A 1 93 ? 9.913 3.421 9.196 1.00 94.31 93 GLU A N 1
ATOM 739 C CA . GLU A 1 93 ? 9.220 2.468 10.065 1.00 94.31 93 GLU A CA 1
ATOM 740 C C . GLU A 1 93 ? 10.238 1.614 10.843 1.00 94.31 93 GLU A C 1
ATOM 742 O O . GLU A 1 93 ? 11.458 1.730 10.677 1.00 94.31 93 GLU A O 1
ATOM 747 N N . TYR A 1 94 ? 9.758 0.713 11.703 1.00 92.75 94 TYR A N 1
ATOM 748 C CA . TYR A 1 94 ? 10.616 -0.095 12.579 1.00 92.75 94 TYR A CA 1
ATOM 749 C C . TYR A 1 94 ? 11.638 -0.974 11.849 1.00 92.75 94 TYR A C 1
ATOM 751 O O . TYR A 1 94 ? 12.697 -1.236 12.420 1.00 92.75 94 TYR A O 1
ATOM 759 N N . TRP A 1 95 ? 11.374 -1.384 10.604 1.00 94.00 95 TRP A N 1
ATOM 760 C CA . TRP A 1 95 ? 12.267 -2.208 9.772 1.00 94.00 95 TRP A CA 1
ATOM 761 C C . TRP A 1 95 ? 13.091 -1.416 8.752 1.00 94.00 95 TRP A C 1
ATOM 763 O O . TRP A 1 95 ? 13.998 -1.994 8.155 1.00 94.00 95 TRP A O 1
ATOM 773 N N . SER A 1 96 ? 12.836 -0.117 8.580 1.00 93.75 96 SER A N 1
ATOM 774 C CA . SER A 1 96 ? 13.535 0.718 7.600 1.00 93.75 96 SER A CA 1
ATOM 775 C C . SER A 1 96 ? 14.490 1.727 8.253 1.00 93.75 96 SER A C 1
ATOM 777 O O . SER A 1 96 ? 14.480 1.976 9.465 1.00 93.75 96 SER A O 1
ATOM 779 N N . SER A 1 97 ? 15.385 2.252 7.424 1.00 92.88 97 SER A N 1
ATOM 780 C CA . SER A 1 97 ? 16.319 3.348 7.687 1.00 92.88 97 SER A CA 1
ATOM 781 C C . SER A 1 97 ? 16.247 4.363 6.540 1.00 92.88 97 SER A C 1
ATOM 783 O O . SER A 1 97 ? 15.812 4.033 5.433 1.00 92.88 97 SER A O 1
ATOM 785 N N . HIS A 1 98 ? 16.738 5.586 6.756 1.00 94.00 98 HIS A N 1
ATOM 786 C CA . HIS A 1 98 ? 16.847 6.577 5.678 1.00 94.00 98 HIS A CA 1
ATOM 787 C C . HIS A 1 98 ? 17.645 6.055 4.469 1.00 94.00 98 HIS A C 1
ATOM 789 O O . HIS A 1 98 ? 17.305 6.379 3.334 1.00 94.00 98 HIS A O 1
ATOM 795 N N . ILE A 1 99 ? 18.645 5.199 4.706 1.00 93.81 99 ILE A N 1
ATOM 796 C CA . ILE A 1 99 ? 19.466 4.581 3.660 1.00 93.81 99 ILE A CA 1
ATOM 797 C C . ILE A 1 99 ? 18.626 3.591 2.846 1.00 93.81 99 ILE A C 1
ATOM 799 O O . ILE A 1 99 ? 18.575 3.695 1.621 1.00 93.81 99 ILE A O 1
ATOM 803 N N . THR A 1 100 ? 17.905 2.673 3.502 1.00 94.31 100 THR A N 1
ATOM 804 C CA . THR A 1 100 ? 17.028 1.713 2.799 1.00 94.31 100 THR A CA 1
ATOM 805 C C . THR A 1 100 ? 15.947 2.415 1.967 1.00 94.31 100 THR A C 1
ATOM 807 O O . THR A 1 100 ? 15.695 2.019 0.828 1.00 94.31 100 THR A O 1
ATOM 810 N N . MET A 1 101 ? 15.366 3.508 2.479 1.00 95.56 101 MET A N 1
ATOM 811 C CA . MET A 1 101 ? 14.385 4.324 1.753 1.00 95.56 101 MET A CA 1
ATOM 812 C C . MET A 1 101 ? 15.004 5.002 0.524 1.00 95.56 101 MET A C 1
ATOM 814 O O . MET A 1 101 ? 14.395 5.054 -0.544 1.00 95.56 101 MET A O 1
ATOM 818 N N . GLU A 1 102 ? 16.225 5.525 0.647 1.00 96.06 102 GLU A N 1
ATOM 819 C CA . GLU A 1 102 ? 16.918 6.166 -0.470 1.00 96.06 102 GLU A CA 1
ATOM 820 C C . GLU A 1 102 ? 17.277 5.154 -1.568 1.00 96.06 102 GLU A C 1
ATOM 822 O O . GLU A 1 102 ? 17.056 5.425 -2.752 1.00 96.06 102 GLU A O 1
ATOM 827 N N . ILE A 1 103 ? 17.785 3.974 -1.196 1.00 95.56 103 ILE A N 1
ATOM 828 C CA . ILE A 1 103 ? 18.123 2.918 -2.159 1.00 95.56 103 ILE A CA 1
ATOM 829 C C . ILE A 1 103 ? 16.859 2.408 -2.858 1.00 95.56 103 ILE A C 1
ATOM 831 O O . ILE A 1 103 ? 16.844 2.288 -4.081 1.00 95.56 103 ILE A O 1
ATOM 835 N N . THR A 1 104 ? 15.775 2.158 -2.124 1.00 95.62 104 THR A N 1
ATOM 836 C CA . THR A 1 104 ? 14.514 1.691 -2.727 1.00 95.62 104 THR A CA 1
ATOM 837 C C . THR A 1 104 ? 13.845 2.749 -3.600 1.00 95.62 104 THR A C 1
ATOM 839 O O . THR A 1 104 ? 13.250 2.397 -4.619 1.00 95.62 104 THR A O 1
ATOM 842 N N . LYS A 1 105 ? 14.008 4.041 -3.293 1.00 96.31 105 LYS A N 1
ATOM 843 C CA . LYS A 1 105 ? 13.618 5.126 -4.203 1.00 96.31 105 LYS A CA 1
ATOM 844 C C . LYS A 1 105 ? 14.430 5.097 -5.501 1.00 96.31 105 LYS A C 1
ATOM 846 O O . LYS A 1 105 ? 13.842 5.170 -6.575 1.00 96.31 105 LYS A O 1
ATOM 851 N N . LYS A 1 106 ? 15.752 4.914 -5.421 1.00 96.25 106 LYS A N 1
ATOM 852 C CA . LYS A 1 106 ? 16.612 4.750 -6.609 1.00 96.25 106 LYS A CA 1
ATOM 853 C C . LYS A 1 106 ? 16.214 3.524 -7.437 1.00 96.25 106 LYS A C 1
ATOM 855 O O . LYS A 1 106 ? 16.195 3.607 -8.659 1.00 96.25 106 LYS A O 1
ATOM 860 N N . ILE A 1 107 ? 15.861 2.413 -6.787 1.00 94.75 107 ILE A N 1
ATOM 861 C CA . ILE A 1 107 ? 15.326 1.213 -7.449 1.00 94.75 107 ILE A CA 1
ATOM 862 C C . ILE A 1 107 ? 14.008 1.532 -8.170 1.00 94.75 107 ILE A C 1
ATOM 864 O O . ILE A 1 107 ? 13.838 1.141 -9.323 1.00 94.75 107 ILE A O 1
ATOM 868 N N . ALA A 1 108 ? 13.096 2.280 -7.544 1.00 95.00 108 ALA A N 1
ATOM 869 C CA . ALA A 1 108 ? 11.866 2.715 -8.202 1.00 95.00 108 ALA A CA 1
ATOM 870 C C . ALA A 1 108 ? 12.164 3.587 -9.435 1.00 95.00 108 ALA A C 1
ATOM 872 O O . ALA A 1 108 ? 11.608 3.333 -10.500 1.00 95.00 108 ALA A O 1
ATOM 873 N N . ASP A 1 109 ? 13.085 4.548 -9.335 1.00 94.25 109 ASP A N 1
ATOM 874 C CA . ASP A 1 109 ? 13.489 5.399 -10.464 1.00 94.25 109 ASP A CA 1
ATOM 875 C C . ASP A 1 109 ? 14.102 4.574 -11.614 1.00 94.25 109 ASP A C 1
ATOM 877 O O . ASP A 1 109 ? 13.827 4.825 -12.787 1.00 94.25 109 ASP A O 1
ATOM 881 N N . GLN A 1 110 ? 14.883 3.540 -11.291 1.00 91.06 110 GLN A N 1
ATOM 882 C CA . GLN A 1 110 ? 15.424 2.584 -12.261 1.00 91.06 110 GLN A CA 1
ATOM 883 C C . GLN A 1 110 ? 14.320 1.788 -12.969 1.00 91.06 110 GLN A C 1
ATOM 885 O O . GLN A 1 110 ? 14.365 1.630 -14.189 1.00 91.06 110 GLN A O 1
ATOM 890 N N . LEU A 1 111 ? 13.294 1.333 -12.243 1.00 89.50 111 LEU A N 1
ATOM 891 C CA . LEU A 1 111 ? 12.121 0.703 -12.856 1.00 89.50 111 LEU A CA 1
ATOM 892 C C . LEU A 1 111 ? 11.400 1.668 -13.802 1.00 89.50 111 LEU A C 1
ATOM 894 O O . LEU A 1 111 ? 11.019 1.286 -14.903 1.00 89.50 111 LEU A O 1
ATOM 898 N N . LEU A 1 112 ? 11.235 2.930 -13.414 1.00 90.81 112 LEU A N 1
ATOM 899 C CA . LEU A 1 112 ? 10.610 3.930 -14.280 1.00 90.81 112 LEU A CA 1
ATOM 900 C C . LEU A 1 112 ? 11.400 4.138 -15.577 1.00 90.81 112 LEU A C 1
ATOM 902 O O . LEU A 1 112 ? 10.798 4.195 -16.650 1.00 90.81 112 LEU A O 1
ATOM 906 N N . GLN A 1 113 ? 12.732 4.160 -15.496 1.00 87.50 113 GLN A N 1
ATOM 907 C CA . GLN A 1 113 ? 13.606 4.238 -16.669 1.00 87.50 113 GLN A CA 1
ATOM 908 C C . GLN A 1 113 ? 13.456 3.019 -17.585 1.00 87.50 113 GLN A C 1
ATOM 910 O O . GLN A 1 113 ? 13.251 3.200 -18.784 1.00 87.50 113 GLN A O 1
ATOM 915 N N . LEU A 1 114 ? 13.484 1.803 -17.027 1.00 82.81 114 LEU A N 1
ATOM 916 C CA . LEU A 1 114 ? 13.334 0.551 -17.784 1.00 82.81 114 LEU A CA 1
ATOM 917 C C . LEU A 1 114 ? 12.004 0.467 -18.543 1.00 82.81 114 LEU A C 1
ATOM 919 O O . LEU A 1 114 ? 11.949 -0.083 -19.636 1.00 82.81 114 LEU A O 1
ATOM 923 N N . PHE A 1 115 ? 10.930 1.009 -17.968 1.00 82.81 115 PHE A N 1
ATOM 924 C CA . PHE A 1 115 ? 9.584 0.955 -18.548 1.00 82.81 115 PHE A CA 1
ATOM 925 C C . PHE A 1 115 ? 9.182 2.239 -19.286 1.00 82.81 115 PHE A C 1
ATOM 927 O O . PHE A 1 115 ? 8.029 2.367 -19.719 1.00 82.81 115 PHE A O 1
ATOM 934 N N . HIS A 1 116 ? 10.106 3.197 -19.415 1.00 85.19 116 HIS A N 1
ATOM 935 C CA . HIS A 1 116 ? 9.872 4.516 -20.002 1.00 85.19 116 HIS A CA 1
ATOM 936 C C . HIS A 1 116 ? 8.633 5.221 -19.415 1.00 85.19 116 HIS A C 1
ATOM 938 O O . HIS A 1 116 ? 7.764 5.708 -20.145 1.00 85.19 116 HIS A O 1
ATOM 944 N N . LYS A 1 117 ? 8.523 5.227 -18.083 1.00 88.94 117 LYS A N 1
ATOM 945 C CA . LYS A 1 117 ? 7.462 5.896 -17.314 1.00 88.94 117 LYS A CA 1
ATOM 946 C C . LYS A 1 117 ? 8.032 7.072 -16.534 1.00 88.94 117 LYS A C 1
ATOM 948 O O . LYS A 1 117 ? 9.201 7.062 -16.170 1.00 88.94 117 LYS A O 1
ATOM 953 N N . ASN A 1 118 ? 7.199 8.068 -16.242 1.00 91.56 118 ASN A N 1
ATOM 954 C CA . ASN A 1 118 ? 7.623 9.233 -15.458 1.00 91.56 118 ASN A CA 1
ATOM 955 C C . ASN A 1 118 ? 7.306 9.083 -13.970 1.00 91.56 118 ASN A C 1
ATOM 957 O O . ASN A 1 118 ? 7.927 9.728 -13.130 1.00 91.56 118 ASN A O 1
ATOM 961 N N . THR A 1 119 ? 6.307 8.262 -13.641 1.00 95.12 119 THR A N 1
ATOM 962 C CA . THR A 1 119 ? 5.810 8.096 -12.274 1.00 95.12 119 THR A CA 1
ATOM 963 C C . THR A 1 119 ? 5.468 6.641 -11.975 1.00 95.12 119 THR A C 1
ATOM 965 O O . THR A 1 119 ? 5.126 5.862 -12.869 1.00 95.12 119 THR A O 1
ATOM 968 N N . VAL A 1 120 ? 5.531 6.266 -10.695 1.00 94.69 120 VAL A N 1
ATOM 969 C CA . VAL A 1 120 ? 5.129 4.928 -10.226 1.00 94.69 120 VAL A CA 1
ATOM 970 C C . VAL A 1 120 ? 3.644 4.686 -10.509 1.00 94.69 120 VAL A C 1
ATOM 972 O O . VAL A 1 120 ? 3.251 3.585 -10.884 1.00 94.69 120 VAL A O 1
ATOM 975 N N . GLU A 1 121 ? 2.829 5.730 -10.403 1.00 95.62 121 GLU A N 1
ATOM 976 C CA . GLU A 1 121 ? 1.419 5.760 -10.774 1.00 95.62 121 GLU A CA 1
ATOM 977 C C . GLU A 1 121 ? 1.208 5.317 -12.234 1.00 95.62 121 GLU A C 1
ATOM 979 O O . GLU A 1 121 ? 0.387 4.437 -12.499 1.00 95.62 121 GLU A O 1
ATOM 984 N N . GLU A 1 122 ? 1.977 5.869 -13.180 1.00 93.38 122 GLU A N 1
ATOM 985 C CA . GLU A 1 122 ? 1.931 5.476 -14.596 1.00 93.38 122 GLU A CA 1
ATOM 986 C C . GLU A 1 122 ? 2.373 4.026 -14.825 1.00 93.38 122 GLU A C 1
ATOM 988 O O . GLU A 1 122 ? 1.808 3.343 -15.682 1.00 93.38 122 GLU A O 1
ATOM 993 N N . LEU A 1 123 ? 3.367 3.541 -14.075 1.00 91.56 123 LEU A N 1
ATOM 994 C CA . LEU A 1 123 ? 3.824 2.152 -14.156 1.00 91.56 123 LEU A CA 1
ATOM 995 C C . LEU A 1 123 ? 2.741 1.177 -13.671 1.00 91.56 123 LEU A C 1
ATOM 997 O O . LEU A 1 123 ? 2.422 0.212 -14.368 1.00 91.56 123 LEU A O 1
ATOM 1001 N N . ILE A 1 124 ? 2.145 1.452 -12.508 1.00 93.19 124 ILE A N 1
ATOM 1002 C CA . ILE A 1 124 ? 1.112 0.611 -11.891 1.00 93.19 124 ILE A CA 1
ATOM 1003 C C . ILE A 1 124 ? -0.170 0.624 -12.732 1.00 93.19 124 ILE A C 1
ATOM 1005 O O . ILE A 1 124 ? -0.689 -0.436 -13.082 1.00 93.19 124 ILE A O 1
ATOM 1009 N N . MET A 1 125 ? -0.680 1.805 -13.096 1.00 92.31 125 MET A N 1
ATOM 1010 C CA . MET A 1 125 ? -1.933 1.921 -13.856 1.00 92.31 125 MET A CA 1
ATOM 1011 C C . MET A 1 125 ? -1.764 1.568 -15.340 1.00 92.31 125 MET A C 1
ATOM 1013 O O . MET A 1 125 ? -2.730 1.177 -15.994 1.00 92.31 125 MET A O 1
ATOM 1017 N N . GLY A 1 126 ? -0.543 1.654 -15.876 1.00 86.81 126 GLY A N 1
ATOM 1018 C CA . GLY A 1 126 ? -0.221 1.234 -17.240 1.00 86.81 126 GLY A CA 1
ATOM 1019 C C . GLY A 1 126 ? -0.268 -0.282 -17.449 1.00 86.81 126 GLY A C 1
ATOM 1020 O O . GLY A 1 126 ? -0.277 -0.738 -18.591 1.00 86.81 126 GLY A O 1
ATOM 1021 N N . SER A 1 127 ? -0.317 -1.074 -16.372 1.00 85.25 127 SER A N 1
ATOM 1022 C CA . SER A 1 127 ? -0.356 -2.534 -16.433 1.00 85.25 127 SER A CA 1
ATOM 1023 C C . SER A 1 127 ? -1.263 -3.114 -15.351 1.00 85.25 127 SER A C 1
ATOM 1025 O O . SER A 1 127 ? -0.863 -3.278 -14.199 1.00 85.25 127 SER A O 1
ATOM 1027 N N . ARG A 1 128 ? -2.471 -3.547 -15.744 1.00 88.19 128 ARG A N 1
ATOM 1028 C CA . ARG A 1 128 ? -3.393 -4.286 -14.853 1.00 88.19 128 ARG A CA 1
ATOM 1029 C C . ARG A 1 128 ? -2.724 -5.491 -14.192 1.00 88.19 128 ARG A C 1
ATOM 1031 O O . ARG A 1 128 ? -3.043 -5.830 -13.058 1.00 88.19 128 ARG A O 1
ATOM 1038 N N . PHE A 1 129 ? -1.773 -6.115 -14.888 1.00 90.19 129 PHE A N 1
ATOM 1039 C CA . PHE A 1 129 ? -0.994 -7.222 -14.349 1.00 90.19 129 PHE A CA 1
ATOM 1040 C C . PHE A 1 129 ? -0.210 -6.809 -13.098 1.00 90.19 129 PHE A C 1
ATOM 1042 O O . PHE A 1 129 ? -0.234 -7.544 -12.118 1.00 90.19 129 PHE A O 1
ATOM 1049 N N . ILE A 1 130 ? 0.459 -5.653 -13.105 1.00 91.69 130 ILE A N 1
ATOM 1050 C CA . ILE A 1 130 ? 1.335 -5.241 -12.001 1.00 91.69 130 ILE A CA 1
ATOM 1051 C C . ILE A 1 130 ? 0.522 -5.030 -10.723 1.00 91.69 130 ILE A C 1
ATOM 1053 O O . ILE A 1 130 ? 0.798 -5.674 -9.715 1.00 91.69 130 ILE A O 1
ATOM 1057 N N . PHE A 1 131 ? -0.515 -4.187 -10.772 1.00 95.12 131 PHE A N 1
ATOM 1058 C CA . PHE A 1 131 ? -1.319 -3.900 -9.582 1.00 95.12 131 PHE A CA 1
ATOM 1059 C C . PHE A 1 131 ? -2.024 -5.150 -9.048 1.00 95.12 131 PHE A C 1
ATOM 1061 O O . PHE A 1 131 ? -1.945 -5.448 -7.858 1.00 95.12 131 PHE A O 1
ATOM 1068 N N . LYS A 1 132 ? -2.655 -5.928 -9.939 1.00 95.50 132 LYS A N 1
ATOM 1069 C CA . LYS A 1 132 ? -3.365 -7.150 -9.557 1.00 95.50 132 LYS A CA 1
ATOM 1070 C C . LYS A 1 132 ? -2.441 -8.161 -8.883 1.00 95.50 132 LYS A C 1
ATOM 1072 O O . LYS A 1 132 ? -2.797 -8.695 -7.840 1.00 95.50 132 LYS A O 1
ATOM 1077 N N . ASN A 1 133 ? -1.273 -8.435 -9.466 1.00 95.06 133 ASN A N 1
ATOM 1078 C CA . ASN A 1 133 ? -0.353 -9.411 -8.884 1.00 95.06 133 ASN A CA 1
ATOM 1079 C C . ASN A 1 133 ? 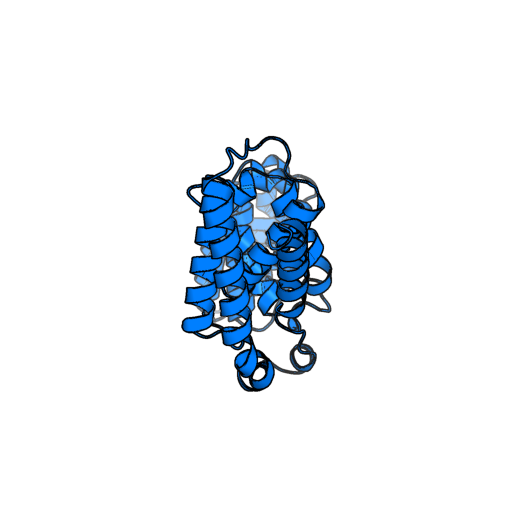0.280 -8.884 -7.593 1.00 95.06 133 ASN A C 1
ATOM 1081 O O . ASN A 1 133 ? 0.422 -9.661 -6.661 1.00 95.06 133 ASN A O 1
ATOM 1085 N N . ALA A 1 134 ? 0.555 -7.581 -7.471 1.00 96.06 134 ALA A N 1
ATOM 1086 C CA . ALA A 1 134 ? 1.009 -7.016 -6.201 1.00 96.06 134 ALA A CA 1
ATOM 1087 C C . ALA A 1 134 ? -0.022 -7.224 -5.076 1.00 96.06 134 ALA A C 1
ATOM 1089 O O . ALA A 1 134 ? 0.338 -7.650 -3.981 1.00 96.06 134 ALA A O 1
ATOM 1090 N N . LEU A 1 135 ? -1.314 -7.005 -5.355 1.00 97.00 135 LEU A N 1
ATOM 1091 C CA . LEU A 1 135 ? -2.382 -7.297 -4.395 1.00 97.00 135 LEU A CA 1
ATOM 1092 C C . LEU A 1 135 ? -2.483 -8.795 -4.070 1.00 97.00 135 LEU A C 1
ATOM 1094 O O . LEU A 1 135 ? -2.679 -9.142 -2.909 1.00 97.00 135 LEU A O 1
ATOM 1098 N N . LEU A 1 136 ? -2.335 -9.680 -5.062 1.00 96.38 136 LEU A N 1
ATOM 1099 C CA . LEU A 1 136 ? -2.366 -11.134 -4.848 1.00 96.38 136 LEU A CA 1
ATOM 1100 C C . LEU A 1 136 ? -1.212 -11.616 -3.959 1.00 96.38 136 LEU A C 1
ATOM 1102 O O . LEU A 1 136 ? -1.454 -12.396 -3.041 1.00 96.38 136 LEU A O 1
ATOM 1106 N N . GLU A 1 137 ? 0.002 -11.118 -4.190 1.00 95.19 137 GLU A N 1
ATOM 1107 C CA . GLU A 1 137 ? 1.190 -11.427 -3.384 1.00 95.19 137 GLU A CA 1
ATOM 1108 C C . GLU A 1 137 ? 1.057 -10.921 -1.939 1.00 95.19 137 GLU A C 1
ATOM 1110 O O . GLU A 1 137 ? 1.470 -11.589 -0.990 1.00 95.19 137 GLU A O 1
ATOM 1115 N N . LEU A 1 138 ? 0.446 -9.748 -1.744 1.00 97.00 138 LEU A N 1
ATOM 1116 C CA . LEU A 1 138 ? 0.235 -9.179 -0.413 1.00 97.00 138 LEU A CA 1
ATOM 1117 C C . LEU A 1 138 ? -0.949 -9.811 0.334 1.00 97.00 138 LEU A C 1
ATOM 1119 O O . LEU A 1 138 ? -0.948 -9.841 1.565 1.00 97.00 138 LEU A O 1
ATOM 1123 N N . ARG A 1 139 ? -1.955 -10.335 -0.376 1.00 96.81 139 ARG A N 1
ATOM 1124 C CA . ARG A 1 139 ? -3.199 -10.869 0.202 1.00 96.81 139 ARG A CA 1
ATOM 1125 C C . ARG A 1 139 ? -3.000 -11.833 1.379 1.00 96.81 139 ARG A C 1
ATOM 1127 O O . ARG A 1 139 ? -3.650 -11.593 2.394 1.00 96.81 139 ARG A O 1
ATOM 1134 N N . PRO A 1 140 ? -2.147 -12.879 1.318 1.00 96.50 140 PRO A N 1
ATOM 1135 C CA . PRO A 1 140 ? -1.971 -13.796 2.447 1.00 96.50 140 PRO A CA 1
ATOM 1136 C C . PRO A 1 140 ? -1.396 -13.115 3.694 1.00 96.50 140 PRO A C 1
ATOM 1138 O O . PRO A 1 140 ? -1.653 -13.579 4.798 1.00 96.50 140 PRO A O 1
ATOM 1141 N N . LYS A 1 141 ? -0.665 -12.003 3.533 1.00 96.69 141 LYS A N 1
ATOM 1142 C CA . LYS A 1 141 ? -0.127 -11.205 4.640 1.00 96.69 141 LYS A CA 1
ATOM 1143 C C . LYS A 1 141 ? -1.168 -10.250 5.225 1.00 96.69 141 LYS A C 1
ATOM 1145 O O . LYS A 1 141 ? -1.055 -9.887 6.387 1.00 96.69 141 LYS A O 1
ATOM 1150 N N . LEU A 1 142 ? -2.194 -9.872 4.460 1.00 97.31 142 LEU A N 1
ATOM 1151 C CA . LEU A 1 142 ? -3.182 -8.833 4.794 1.00 97.31 142 LEU A CA 1
ATOM 1152 C C . LEU A 1 142 ? -4.541 -9.378 5.265 1.00 97.31 142 LEU A C 1
ATOM 1154 O O . LEU A 1 142 ? -5.529 -8.641 5.293 1.00 97.31 142 LEU A O 1
ATOM 1158 N N . LEU A 1 143 ? -4.616 -10.664 5.614 1.00 96.19 143 LEU A N 1
ATOM 1159 C CA . LEU A 1 143 ? -5.820 -11.264 6.182 1.00 96.19 143 LEU A CA 1
ATOM 1160 C C . LEU A 1 143 ? -6.021 -10.818 7.635 1.00 96.19 143 LEU A C 1
ATOM 1162 O O . LEU A 1 143 ? -5.072 -10.437 8.322 1.00 96.19 143 LEU A O 1
ATOM 1166 N N . LEU A 1 144 ? -7.260 -10.939 8.123 1.00 95.00 144 LEU A N 1
ATOM 1167 C CA . LEU A 1 144 ? -7.653 -10.553 9.484 1.00 95.00 144 LEU A CA 1
ATOM 1168 C C . LEU A 1 144 ? -6.734 -11.146 10.567 1.00 95.00 144 LEU A C 1
ATOM 1170 O O . LEU A 1 144 ? -6.427 -10.473 11.544 1.00 95.00 144 LEU A O 1
ATOM 1174 N N . SER A 1 145 ? -6.265 -12.382 10.378 1.00 93.50 145 SER A N 1
ATOM 1175 C CA . SER A 1 145 ? -5.411 -13.091 11.336 1.00 93.50 145 SER A CA 1
ATOM 1176 C C . SER A 1 145 ? -3.908 -12.848 11.168 1.00 93.50 145 SER A C 1
ATOM 1178 O O . SER A 1 145 ? -3.147 -13.283 12.023 1.00 93.50 145 SER A O 1
ATOM 1180 N N . THR A 1 146 ? -3.460 -12.212 10.080 1.00 94.88 146 THR A N 1
ATOM 1181 C CA . THR A 1 146 ? -2.028 -12.133 9.721 1.00 94.88 146 THR A CA 1
ATOM 1182 C C . THR A 1 146 ? -1.503 -10.705 9.616 1.00 94.88 146 THR A C 1
ATOM 1184 O O . THR A 1 146 ? -0.306 -10.481 9.782 1.00 94.88 146 THR A O 1
ATOM 1187 N N . TRP A 1 147 ? -2.362 -9.719 9.342 1.00 95.62 147 TRP A N 1
ATOM 1188 C CA . TRP A 1 147 ? -1.927 -8.360 8.996 1.00 95.62 147 TRP A CA 1
ATOM 1189 C C . TRP A 1 147 ? -1.072 -7.692 10.080 1.00 95.62 147 TRP A C 1
ATOM 1191 O O . TRP A 1 147 ? -0.100 -7.012 9.754 1.00 95.62 147 TRP A O 1
ATOM 1201 N N . LYS A 1 148 ? -1.364 -7.951 11.362 1.00 93.12 148 LYS A N 1
ATOM 1202 C CA . LYS A 1 148 ? -0.588 -7.417 12.494 1.00 93.12 148 LYS A CA 1
ATOM 1203 C C . LYS A 1 148 ? 0.845 -7.929 12.554 1.00 93.12 148 LYS A C 1
ATOM 1205 O O . LYS A 1 148 ? 1.736 -7.215 13.002 1.00 93.12 148 LYS A O 1
ATOM 1210 N N . CYS A 1 149 ? 1.080 -9.144 12.074 1.00 94.38 149 CYS A N 1
ATOM 1211 C CA . CYS A 1 149 ? 2.421 -9.713 11.989 1.00 94.38 149 CYS A CA 1
ATOM 1212 C C . CYS A 1 149 ? 3.200 -9.198 10.778 1.00 94.38 149 CYS A C 1
ATOM 1214 O O . CYS A 1 149 ? 4.403 -9.430 10.674 1.00 94.38 149 CYS A O 1
ATOM 1216 N N . ASN A 1 150 ? 2.530 -8.497 9.862 1.00 96.31 150 ASN A N 1
ATOM 1217 C CA . ASN A 1 150 ? 3.073 -8.081 8.578 1.00 96.31 150 ASN A CA 1
ATOM 1218 C C . ASN A 1 150 ? 2.925 -6.558 8.373 1.00 96.31 150 ASN A C 1
ATOM 1220 O O . ASN A 1 150 ? 2.339 -6.121 7.376 1.00 96.31 150 ASN A O 1
ATOM 1224 N N . PRO A 1 151 ? 3.470 -5.710 9.269 1.00 95.44 151 PRO A N 1
ATOM 1225 C CA . PRO A 1 151 ? 3.285 -4.258 9.189 1.00 95.44 151 PRO A CA 1
ATOM 1226 C C . PRO A 1 151 ? 3.887 -3.643 7.912 1.00 95.44 151 PRO A C 1
ATOM 1228 O O . PRO A 1 151 ? 3.370 -2.654 7.394 1.00 95.44 151 PRO A O 1
ATOM 1231 N N . ALA A 1 152 ? 4.925 -4.259 7.340 1.00 96.88 152 ALA A N 1
ATOM 1232 C CA . ALA A 1 152 ? 5.481 -3.847 6.055 1.00 96.88 152 ALA A CA 1
ATOM 1233 C C . ALA A 1 152 ? 4.524 -4.096 4.885 1.00 96.88 152 ALA A C 1
ATOM 1235 O O . ALA A 1 152 ? 4.389 -3.240 4.013 1.00 96.88 152 ALA A O 1
ATOM 1236 N N . ALA A 1 153 ? 3.793 -5.216 4.900 1.00 97.62 153 ALA A N 1
ATOM 1237 C CA . ALA A 1 153 ? 2.759 -5.487 3.907 1.00 97.62 153 ALA A CA 1
ATOM 1238 C C . ALA A 1 153 ? 1.620 -4.465 4.009 1.00 97.62 153 ALA A C 1
ATOM 1240 O O . ALA A 1 153 ? 1.103 -4.019 2.988 1.00 97.62 153 ALA A O 1
ATOM 1241 N N . VAL A 1 154 ? 1.264 -4.047 5.230 1.00 97.81 154 VAL A N 1
ATOM 1242 C CA . VAL A 1 154 ? 0.266 -2.994 5.485 1.00 97.81 154 VAL A CA 1
ATOM 1243 C C . VAL A 1 154 ? 0.727 -1.649 4.924 1.00 97.81 154 VAL A C 1
ATOM 1245 O O . VAL A 1 154 ? -0.053 -0.964 4.255 1.00 97.81 154 VAL A O 1
ATOM 1248 N N . LEU A 1 155 ? 1.991 -1.273 5.155 1.00 97.88 155 LEU A N 1
ATOM 1249 C CA . LEU A 1 155 ? 2.571 -0.064 4.572 1.00 97.88 155 LEU A CA 1
ATOM 1250 C C . LEU A 1 155 ? 2.585 -0.141 3.040 1.00 97.88 155 LEU A C 1
ATOM 1252 O O . LEU A 1 155 ? 2.165 0.806 2.378 1.00 97.88 155 LEU A O 1
ATOM 1256 N N . CYS A 1 156 ? 3.019 -1.271 2.482 1.00 98.38 156 CYS A N 1
ATOM 1257 C CA . CYS A 1 156 ? 3.077 -1.495 1.043 1.00 98.38 156 CYS A CA 1
ATOM 1258 C C . CYS A 1 156 ? 1.687 -1.421 0.398 1.00 98.38 156 CYS A C 1
ATOM 1260 O O . CYS A 1 156 ? 1.506 -0.725 -0.600 1.00 98.38 156 CYS A O 1
ATOM 1262 N N . TYR A 1 157 ? 0.681 -2.049 1.011 1.00 98.56 157 TYR A N 1
ATOM 1263 C CA . TYR A 1 157 ? -0.719 -1.941 0.606 1.00 98.56 157 TYR A CA 1
ATOM 1264 C C . TYR A 1 157 ? -1.196 -0.488 0.580 1.00 98.56 157 TYR A C 1
ATOM 1266 O O . TYR A 1 157 ? -1.733 -0.033 -0.430 1.00 98.56 157 TYR A O 1
ATOM 1274 N N . HIS A 1 158 ? -0.966 0.251 1.669 1.00 98.56 158 HIS A N 1
ATOM 1275 C CA . HIS A 1 158 ? -1.318 1.665 1.747 1.00 98.56 158 HIS A CA 1
ATOM 1276 C C . HIS A 1 158 ? -0.630 2.463 0.633 1.00 98.56 158 HIS A C 1
ATOM 1278 O O . HIS A 1 158 ? -1.293 3.204 -0.090 1.00 98.56 158 HIS A O 1
ATOM 1284 N N . TRP A 1 159 ? 0.678 2.276 0.454 1.00 98.25 159 TRP A N 1
ATOM 1285 C CA . TRP A 1 159 ? 1.456 2.959 -0.572 1.00 98.25 159 TRP A CA 1
ATOM 1286 C C . TRP A 1 159 ? 0.925 2.668 -1.977 1.00 98.25 159 TRP A C 1
ATOM 1288 O O . TRP A 1 159 ? 0.622 3.612 -2.700 1.00 98.25 159 TRP A O 1
ATOM 1298 N N . LEU A 1 160 ? 0.730 1.396 -2.341 1.00 97.94 160 LEU A N 1
ATOM 1299 C CA . LEU A 1 160 ? 0.189 0.989 -3.642 1.00 97.94 160 LEU A CA 1
ATOM 1300 C C . LEU A 1 160 ? -1.208 1.567 -3.888 1.00 97.94 160 LEU A C 1
ATOM 1302 O O . LEU A 1 160 ? -1.468 2.101 -4.965 1.00 97.94 160 LEU A O 1
ATOM 1306 N N . LEU A 1 161 ? -2.098 1.500 -2.894 1.00 98.38 161 LEU A N 1
ATOM 1307 C CA . LEU A 1 161 ? -3.458 2.020 -3.010 1.00 98.38 161 LEU A CA 1
ATOM 1308 C C . LEU A 1 161 ? -3.460 3.519 -3.339 1.00 98.38 161 LEU A C 1
ATOM 1310 O O . LEU A 1 161 ? -4.183 3.945 -4.240 1.00 98.38 161 LEU A O 1
ATOM 1314 N N . MET A 1 162 ? -2.611 4.309 -2.674 1.00 98.00 162 MET A N 1
ATOM 1315 C CA . MET A 1 162 ? -2.512 5.758 -2.901 1.00 98.00 162 MET A CA 1
ATOM 1316 C C . MET A 1 162 ? -2.007 6.125 -4.308 1.00 98.00 162 MET A C 1
ATOM 1318 O O . MET A 1 162 ? -2.178 7.267 -4.744 1.00 98.00 162 MET A O 1
ATOM 1322 N N . LYS A 1 163 ? -1.416 5.173 -5.043 1.00 96.50 163 LYS A N 1
ATOM 1323 C CA . LYS A 1 163 ? -0.929 5.350 -6.423 1.00 96.50 163 LYS A CA 1
ATOM 1324 C C . LYS A 1 163 ? -1.989 5.098 -7.491 1.00 96.50 163 LYS A C 1
ATOM 1326 O O . LYS A 1 163 ? -1.778 5.446 -8.651 1.00 96.50 163 LYS A O 1
ATOM 1331 N N . VAL A 1 164 ? -3.127 4.522 -7.119 1.00 96.50 164 VAL A N 1
ATOM 1332 C CA . VAL A 1 164 ? -4.177 4.131 -8.061 1.00 96.50 164 VAL A CA 1
ATOM 1333 C C . VAL A 1 164 ? -5.383 5.051 -7.928 1.00 96.50 164 VAL A C 1
ATOM 1335 O O . VAL A 1 164 ? -5.825 5.358 -6.823 1.00 96.50 164 VAL A O 1
ATOM 1338 N N . ARG A 1 165 ? -5.921 5.509 -9.061 1.00 95.62 165 ARG A N 1
ATOM 1339 C CA . ARG A 1 165 ? -7.033 6.471 -9.117 1.00 95.62 165 ARG A CA 1
ATOM 1340 C C . ARG A 1 165 ? -8.192 5.970 -9.977 1.00 95.62 165 ARG A C 1
ATOM 1342 O O . ARG A 1 165 ? -8.087 4.945 -10.652 1.00 95.62 165 ARG A O 1
ATOM 1349 N N . ALA A 1 166 ? -9.304 6.703 -9.962 1.00 93.25 166 ALA A N 1
ATOM 1350 C CA . ALA A 1 166 ? -10.418 6.461 -10.877 1.00 93.25 166 ALA A CA 1
ATOM 1351 C C . ALA A 1 166 ? -9.976 6.622 -12.352 1.00 93.25 166 ALA A C 1
ATOM 1353 O O . ALA A 1 166 ? -9.166 7.505 -12.642 1.00 93.25 1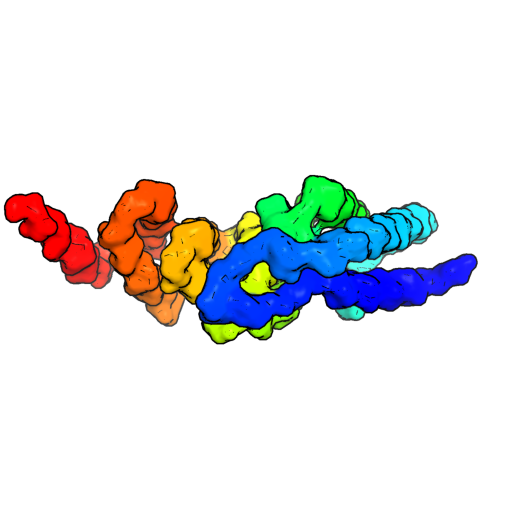66 ALA A O 1
ATOM 1354 N N . PRO A 1 167 ? -10.520 5.834 -13.301 1.00 93.00 167 PRO A N 1
ATOM 1355 C CA . PRO A 1 167 ? -11.473 4.735 -13.112 1.00 93.00 167 PRO A CA 1
ATOM 1356 C C . PRO A 1 167 ? -10.807 3.384 -12.793 1.00 93.00 167 PRO A C 1
ATOM 1358 O O . PRO A 1 167 ? -11.511 2.410 -12.553 1.00 93.00 167 PRO A O 1
ATOM 1361 N N . PHE A 1 168 ? -9.471 3.303 -12.793 1.00 95.06 168 PHE A N 1
ATOM 1362 C CA . PHE A 1 168 ? -8.736 2.044 -12.627 1.00 95.06 168 PHE A CA 1
ATOM 1363 C C . PHE A 1 168 ? -9.080 1.342 -11.307 1.00 95.06 168 PHE A C 1
ATOM 1365 O O . PHE A 1 168 ? -9.248 0.127 -11.292 1.00 95.06 168 PHE A O 1
ATOM 1372 N N . LEU A 1 169 ? -9.235 2.097 -10.211 1.00 96.25 169 LEU A N 1
ATOM 1373 C CA . LEU A 1 169 ? -9.536 1.532 -8.892 1.00 96.25 169 LEU A CA 1
ATOM 1374 C C . LEU A 1 169 ? -10.903 0.829 -8.813 1.00 96.25 169 LEU A C 1
ATOM 1376 O O . LEU A 1 169 ? -11.058 -0.071 -7.992 1.00 96.25 169 LEU A O 1
ATOM 1380 N N . ASN A 1 170 ? -11.871 1.194 -9.665 1.00 94.12 170 ASN A N 1
ATOM 1381 C CA . ASN A 1 170 ? -13.214 0.598 -9.656 1.00 94.12 170 ASN A CA 1
ATOM 1382 C C . ASN A 1 170 ? -13.154 -0.930 -9.774 1.00 94.12 170 ASN A C 1
ATOM 1384 O O . ASN A 1 170 ? -13.857 -1.639 -9.062 1.00 94.12 170 ASN A O 1
ATOM 1388 N N . GLU A 1 171 ? -12.273 -1.430 -10.644 1.00 94.06 171 GLU A N 1
ATOM 1389 C CA . GLU A 1 171 ? -12.130 -2.860 -10.941 1.00 94.06 171 GLU A CA 1
ATOM 1390 C C . GLU A 1 171 ? -11.541 -3.669 -9.776 1.00 94.06 171 GLU A C 1
ATOM 1392 O O . GLU A 1 171 ? -11.604 -4.894 -9.795 1.00 94.06 171 GLU A O 1
ATOM 1397 N N . TYR A 1 172 ? -10.976 -2.993 -8.772 1.00 96.00 172 TYR A N 1
ATOM 1398 C CA . TYR A 1 172 ? -10.282 -3.604 -7.638 1.00 96.00 172 TYR A CA 1
ATOM 1399 C C . TYR A 1 172 ? -10.945 -3.277 -6.299 1.00 96.00 172 TYR A C 1
ATOM 1401 O O . TYR A 1 172 ? -10.375 -3.584 -5.253 1.00 96.00 172 TYR A O 1
ATOM 1409 N N . LEU A 1 173 ? -12.137 -2.665 -6.294 1.00 96.19 173 LEU A N 1
ATOM 1410 C CA . LEU A 1 173 ? -12.829 -2.267 -5.064 1.00 96.19 173 LEU A CA 1
ATOM 1411 C C . LEU A 1 173 ? -12.971 -3.445 -4.085 1.00 96.19 173 LEU A C 1
ATOM 1413 O O . LEU A 1 173 ? -12.653 -3.303 -2.905 1.00 96.19 173 LEU A O 1
ATOM 1417 N N . SER A 1 174 ? -13.368 -4.619 -4.584 1.00 94.75 174 SER A N 1
ATOM 1418 C CA . SER A 1 174 ? -13.506 -5.846 -3.787 1.00 94.75 174 SER A CA 1
ATOM 1419 C C . SER A 1 174 ? -12.182 -6.420 -3.280 1.00 94.75 174 SER A C 1
ATOM 1421 O O . SER A 1 174 ? -12.188 -7.202 -2.333 1.00 94.75 174 SER A O 1
ATOM 1423 N N . ASP A 1 175 ? -11.060 -6.067 -3.907 1.00 95.62 175 ASP A N 1
ATOM 1424 C CA . ASP A 1 175 ? -9.732 -6.539 -3.513 1.00 95.62 175 ASP A CA 1
ATOM 1425 C C . ASP A 1 175 ? -9.088 -5.633 -2.461 1.00 95.62 175 ASP A C 1
ATOM 1427 O O . ASP A 1 175 ? -8.380 -6.127 -1.587 1.00 95.62 175 ASP A O 1
ATOM 1431 N N . VAL A 1 176 ? -9.337 -4.321 -2.524 1.00 97.56 176 VAL A N 1
ATOM 1432 C CA . VAL A 1 176 ? -8.691 -3.343 -1.633 1.00 97.56 176 VAL A CA 1
ATOM 1433 C C . VAL A 1 176 ? -9.529 -3.028 -0.394 1.00 97.56 176 VAL A C 1
ATOM 1435 O O . VAL A 1 176 ? -8.999 -2.948 0.713 1.00 97.56 176 VAL A O 1
ATOM 1438 N N . LEU A 1 177 ? -10.850 -2.886 -0.532 1.00 97.62 177 LEU A N 1
ATOM 1439 C CA . LEU A 1 177 ? -11.696 -2.424 0.568 1.00 97.62 177 LEU A CA 1
ATOM 1440 C C . LEU A 1 177 ? -11.642 -3.325 1.818 1.00 97.62 177 LEU A C 1
ATOM 1442 O O . LEU A 1 177 ? -11.518 -2.765 2.910 1.00 97.62 177 LEU A O 1
ATOM 1446 N N . PRO A 1 178 ? -11.647 -4.672 1.718 1.00 97.31 178 PRO A N 1
ATOM 1447 C CA . PRO A 1 178 ? -11.594 -5.532 2.901 1.00 97.31 178 PRO A CA 1
ATOM 1448 C C . PRO A 1 178 ? -10.377 -5.264 3.792 1.00 97.31 178 PRO A C 1
ATOM 1450 O O . PRO A 1 178 ? -10.516 -5.155 5.007 1.00 97.31 178 PRO A O 1
ATOM 1453 N N . THR A 1 179 ? -9.190 -5.089 3.205 1.00 97.94 179 THR A N 1
ATOM 1454 C CA . THR A 1 179 ? -7.971 -4.794 3.970 1.00 97.94 179 THR A CA 1
ATOM 1455 C C . THR A 1 179 ? -8.039 -3.419 4.632 1.00 97.94 179 THR A C 1
ATOM 1457 O O . THR A 1 179 ? -7.632 -3.284 5.783 1.00 97.94 179 THR A O 1
ATOM 1460 N N . ALA A 1 180 ? -8.582 -2.400 3.952 1.00 98.25 180 ALA A N 1
ATOM 1461 C CA . ALA A 1 180 ? -8.764 -1.082 4.565 1.00 98.25 180 ALA A CA 1
ATOM 1462 C C . ALA A 1 180 ? -9.675 -1.147 5.805 1.00 98.25 180 ALA A C 1
ATOM 1464 O O . ALA A 1 180 ? -9.341 -0.551 6.825 1.00 98.25 180 ALA A O 1
ATOM 1465 N N . LEU A 1 181 ? -10.773 -1.908 5.728 1.00 97.81 181 LEU A N 1
ATOM 1466 C CA . LEU A 1 181 ? -11.711 -2.103 6.837 1.00 97.81 181 LEU A CA 1
ATOM 1467 C C . LEU A 1 181 ? -11.063 -2.844 8.015 1.00 97.81 181 LEU A C 1
ATOM 1469 O O . LEU A 1 181 ? -11.176 -2.379 9.145 1.00 97.81 181 LEU A O 1
ATOM 1473 N N . ILE A 1 182 ? -10.328 -3.932 7.749 1.00 96.88 182 ILE A N 1
ATOM 1474 C CA . ILE A 1 182 ? -9.586 -4.691 8.775 1.00 96.88 182 ILE A CA 1
ATOM 1475 C C . ILE A 1 182 ? -8.635 -3.777 9.558 1.00 96.88 182 ILE A C 1
ATOM 1477 O O . ILE A 1 182 ? -8.579 -3.841 10.781 1.00 96.88 182 ILE A O 1
ATOM 1481 N N . ILE A 1 183 ? -7.891 -2.917 8.856 1.00 96.75 183 ILE A N 1
ATOM 1482 C CA . ILE A 1 183 ? -6.930 -1.998 9.479 1.00 96.75 183 ILE A CA 1
ATOM 1483 C C . ILE A 1 183 ? -7.653 -0.900 10.285 1.00 96.75 183 ILE A C 1
ATOM 1485 O O . ILE A 1 183 ? -7.163 -0.479 11.332 1.00 96.75 183 ILE A O 1
ATOM 1489 N N . THR A 1 184 ? -8.807 -0.419 9.811 1.00 96.50 184 THR A N 1
ATOM 1490 C CA . THR A 1 184 ? -9.612 0.602 10.506 1.00 96.50 184 THR A CA 1
ATOM 1491 C C . THR A 1 184 ? -10.231 0.099 11.812 1.00 96.50 184 THR A C 1
ATOM 1493 O O . THR A 1 184 ? -10.388 0.898 12.737 1.00 96.50 184 THR A O 1
ATOM 1496 N N . ASP A 1 185 ? -10.554 -1.193 11.896 1.00 94.44 185 ASP A N 1
ATOM 1497 C CA . ASP A 1 185 ? -11.146 -1.836 13.082 1.00 94.44 185 ASP A CA 1
ATOM 1498 C C . ASP A 1 185 ? -10.132 -2.090 14.214 1.00 94.44 185 ASP A C 1
ATOM 1500 O O . ASP A 1 185 ? -10.481 -2.557 15.297 1.00 94.44 185 ASP A O 1
ATOM 1504 N N . ASP A 1 186 ? -8.854 -1.780 13.988 1.00 93.50 186 ASP A N 1
ATOM 1505 C CA . ASP A 1 186 ? -7.825 -1.993 14.994 1.00 93.50 186 ASP A CA 1
ATOM 1506 C C . ASP A 1 186 ? -8.011 -1.113 16.241 1.00 93.50 186 ASP A C 1
ATOM 1508 O O . ASP A 1 186 ? -8.660 -0.069 16.204 1.00 93.50 186 ASP A O 1
ATOM 1512 N N . PHE A 1 187 ? -7.397 -1.501 17.360 1.00 90.44 187 PHE A N 1
ATOM 1513 C CA . PHE A 1 187 ? -7.383 -0.669 18.564 1.00 90.44 187 PHE A CA 1
ATOM 1514 C C . PHE A 1 187 ? -6.249 0.370 18.565 1.00 90.44 187 PHE A C 1
ATOM 1516 O O . PHE A 1 187 ? -6.362 1.374 19.268 1.00 90.44 187 PHE A O 1
ATOM 1523 N N . GLU A 1 188 ? -5.165 0.167 17.803 1.00 90.94 188 GLU A N 1
ATOM 1524 C CA . GLU A 1 188 ? -4.036 1.101 17.771 1.00 90.94 188 GLU A CA 1
ATOM 1525 C C . GLU A 1 188 ? -4.333 2.283 16.843 1.00 90.94 188 GLU A C 1
ATOM 1527 O O . GLU A 1 188 ? -4.554 2.130 15.640 1.00 90.94 188 GLU A O 1
ATOM 1532 N N . GLU A 1 189 ? -4.294 3.495 17.397 1.00 92.81 189 GLU A N 1
ATOM 1533 C CA . GLU A 1 189 ? -4.593 4.740 16.681 1.00 92.81 189 GLU A CA 1
ATOM 1534 C C . GLU A 1 189 ? -3.868 4.889 15.323 1.00 92.81 189 GLU A C 1
ATOM 1536 O O . GLU A 1 189 ? -4.547 5.198 14.336 1.00 92.81 189 GLU A O 1
ATOM 1541 N N . PRO A 1 190 ? -2.550 4.618 15.190 1.00 93.00 190 PRO A N 1
ATOM 1542 C CA . PRO A 1 190 ? -1.855 4.765 13.908 1.00 93.00 190 PRO A CA 1
ATOM 1543 C C . PRO A 1 190 ? -2.422 3.869 12.800 1.00 93.00 190 PRO A C 1
ATOM 1545 O O . PRO A 1 190 ? -2.514 4.290 11.641 1.00 93.00 190 PRO A O 1
ATOM 1548 N N . ASN A 1 191 ? -2.838 2.648 13.149 1.00 94.38 191 ASN A N 1
ATOM 1549 C CA . ASN A 1 191 ? -3.449 1.716 12.206 1.00 94.38 191 ASN A CA 1
ATOM 1550 C C . ASN A 1 191 ? -4.815 2.234 11.776 1.00 94.38 191 ASN A C 1
ATOM 1552 O O . ASN A 1 191 ? -5.060 2.395 10.580 1.00 94.38 191 ASN A O 1
ATOM 1556 N N . ARG A 1 192 ? -5.654 2.624 12.736 1.00 95.44 192 ARG A N 1
ATOM 1557 C CA . ARG A 1 192 ? -6.986 3.176 12.463 1.00 95.44 192 ARG A CA 1
ATOM 1558 C C . ARG A 1 192 ? -6.923 4.378 11.527 1.00 95.44 192 ARG A C 1
ATOM 1560 O O . ARG A 1 192 ? -7.678 4.449 10.555 1.00 95.44 192 ARG A O 1
ATOM 1567 N N . LEU A 1 193 ? -5.971 5.284 11.762 1.00 96.38 193 LEU A N 1
ATOM 1568 C CA . LEU A 1 193 ? -5.751 6.464 10.928 1.00 96.38 193 LEU A CA 1
ATOM 1569 C C . LEU A 1 193 ? -5.327 6.081 9.503 1.00 96.38 193 LEU A C 1
ATOM 1571 O O . LEU A 1 193 ? -5.831 6.642 8.525 1.00 96.38 193 LEU A O 1
ATOM 1575 N N . ARG A 1 194 ? -4.420 5.108 9.364 1.00 97.00 194 ARG A N 1
ATOM 1576 C CA . ARG A 1 194 ? -3.981 4.581 8.064 1.00 97.00 194 ARG A CA 1
ATOM 1577 C C . ARG A 1 194 ? -5.139 3.931 7.305 1.00 97.00 194 ARG A C 1
ATOM 1579 O O . ARG A 1 194 ? -5.325 4.237 6.126 1.00 97.00 194 ARG A O 1
ATOM 1586 N N . GLY A 1 195 ? -5.941 3.104 7.974 1.00 97.75 195 GLY A N 1
ATOM 1587 C CA . GLY A 1 195 ? -7.135 2.476 7.406 1.00 97.75 195 GLY A CA 1
ATOM 1588 C C . GLY A 1 195 ? -8.158 3.513 6.935 1.00 97.75 195 GLY A C 1
ATOM 1589 O O . GLY A 1 195 ? -8.594 3.475 5.785 1.00 97.75 195 GLY A O 1
ATOM 1590 N N . LEU A 1 196 ? -8.446 4.528 7.757 1.00 97.25 196 LEU A N 1
ATOM 1591 C CA . LEU A 1 196 ? -9.342 5.631 7.394 1.00 97.25 196 LEU A CA 1
ATOM 1592 C C . LEU A 1 196 ? -8.877 6.399 6.152 1.00 97.25 196 LEU A C 1
ATOM 1594 O O . LEU A 1 196 ? -9.691 6.740 5.288 1.00 97.25 196 LEU A O 1
ATOM 1598 N N . LYS A 1 197 ? -7.572 6.672 6.041 1.00 98.06 197 LYS A N 1
ATOM 1599 C CA . LYS A 1 197 ? -6.988 7.298 4.847 1.00 98.06 197 LYS A CA 1
ATOM 1600 C C . LYS A 1 197 ? -7.192 6.416 3.615 1.00 98.06 197 LYS A C 1
ATOM 1602 O O . LYS A 1 197 ? -7.592 6.932 2.572 1.00 98.06 197 LYS A O 1
ATOM 1607 N N . CYS A 1 198 ? -6.995 5.102 3.739 1.00 98.50 198 CYS A N 1
ATOM 1608 C CA . CYS A 1 198 ? -7.275 4.140 2.669 1.00 98.50 198 CYS A CA 1
ATOM 1609 C C . CYS A 1 198 ? -8.750 4.167 2.244 1.00 98.50 198 CYS A C 1
ATOM 1611 O O . CYS A 1 198 ? -9.026 4.327 1.057 1.00 98.50 198 CYS A O 1
ATOM 1613 N N . ILE A 1 199 ? -9.695 4.089 3.189 1.00 98.19 199 ILE A N 1
ATOM 1614 C CA . ILE A 1 199 ? -11.139 4.156 2.897 1.00 98.19 199 ILE A CA 1
ATOM 1615 C C . ILE A 1 199 ? -11.479 5.477 2.196 1.00 98.19 199 ILE A C 1
ATOM 1617 O O . ILE A 1 199 ? -12.131 5.478 1.154 1.00 98.19 199 ILE A O 1
ATOM 1621 N N . THR A 1 200 ? -10.982 6.602 2.714 1.00 97.88 200 THR A N 1
ATOM 1622 C CA . THR A 1 200 ? -11.204 7.931 2.123 1.00 97.88 200 THR A CA 1
ATOM 1623 C C . THR A 1 200 ? -10.716 7.985 0.673 1.00 97.88 200 THR A C 1
ATOM 1625 O O . THR A 1 200 ? -11.410 8.504 -0.205 1.00 97.88 200 THR A O 1
ATOM 1628 N N . HIS A 1 201 ? -9.524 7.446 0.403 1.00 98.38 201 HIS A N 1
ATOM 1629 C CA . HIS A 1 201 ? -8.966 7.384 -0.946 1.00 98.38 201 HIS A CA 1
ATOM 1630 C C . HIS A 1 201 ? -9.798 6.495 -1.869 1.00 98.38 201 HIS A C 1
ATOM 1632 O O . HIS A 1 201 ? -10.095 6.914 -2.988 1.00 98.38 201 HIS A O 1
ATOM 1638 N N . ILE A 1 202 ? -10.223 5.319 -1.393 1.00 98.06 202 ILE A N 1
ATOM 1639 C CA . ILE A 1 202 ? -11.092 4.400 -2.138 1.00 98.06 202 ILE A CA 1
ATOM 1640 C C . ILE A 1 202 ? -12.372 5.122 -2.548 1.00 98.06 202 ILE A C 1
ATOM 1642 O O . ILE A 1 202 ? -12.625 5.255 -3.740 1.00 98.06 202 ILE A O 1
ATOM 1646 N N . VAL A 1 203 ? -13.128 5.675 -1.595 1.00 96.56 203 VAL A N 1
ATOM 1647 C CA . VAL A 1 203 ? -14.423 6.329 -1.860 1.00 96.56 203 VAL A CA 1
ATOM 1648 C C . VAL A 1 203 ? -14.285 7.492 -2.853 1.00 96.56 203 VAL A C 1
ATOM 1650 O O . VAL A 1 203 ? -15.145 7.686 -3.718 1.00 96.56 203 VAL A O 1
ATOM 1653 N N . ASN A 1 204 ? -13.188 8.254 -2.782 1.00 96.25 204 ASN A N 1
ATOM 1654 C CA . ASN A 1 204 ? -12.905 9.319 -3.747 1.00 96.25 204 ASN A CA 1
ATOM 1655 C C . ASN A 1 204 ? -12.643 8.790 -5.165 1.00 96.25 204 ASN A C 1
ATOM 1657 O O . ASN A 1 204 ? -13.037 9.437 -6.138 1.00 96.25 204 ASN A O 1
ATOM 1661 N N . ASN A 1 205 ? -12.009 7.624 -5.282 1.00 96.81 205 ASN A N 1
ATOM 1662 C CA . ASN A 1 205 ? -11.511 7.069 -6.538 1.00 96.81 205 ASN A CA 1
ATOM 1663 C C . ASN A 1 205 ? -12.351 5.918 -7.102 1.00 96.81 205 ASN A C 1
ATOM 1665 O O . ASN A 1 205 ? -11.937 5.317 -8.091 1.00 96.81 205 ASN A O 1
ATOM 1669 N N . VAL A 1 206 ? -13.528 5.647 -6.533 1.00 95.50 206 VAL A N 1
ATOM 1670 C CA . VAL A 1 206 ? -14.515 4.747 -7.136 1.00 95.50 206 VAL A CA 1
ATOM 1671 C C . VAL A 1 206 ? -15.812 5.458 -7.509 1.00 95.50 206 VAL A C 1
ATOM 1673 O O . VAL A 1 206 ? -16.138 6.545 -7.002 1.00 95.50 206 VAL A O 1
ATOM 1676 N N . THR A 1 207 ? -16.557 4.885 -8.456 1.00 93.44 207 THR A N 1
ATOM 1677 C CA . THR A 1 207 ? -17.843 5.466 -8.848 1.00 93.44 207 THR A CA 1
ATOM 1678 C C . THR A 1 207 ? -18.881 5.263 -7.755 1.00 93.44 207 THR A C 1
ATOM 1680 O O . THR A 1 207 ? -18.792 4.369 -6.916 1.00 93.44 207 THR A O 1
ATOM 1683 N N . LYS A 1 208 ? -19.903 6.117 -7.776 1.00 91.81 208 LYS A N 1
ATOM 1684 C CA . LYS A 1 208 ? -21.068 5.961 -6.911 1.00 91.81 208 LYS A CA 1
ATOM 1685 C C . LYS A 1 208 ? -21.767 4.616 -7.131 1.00 91.81 208 LYS A C 1
ATOM 1687 O O . LYS A 1 208 ? -22.118 3.966 -6.157 1.00 91.81 208 LYS A O 1
ATOM 1692 N N . ALA A 1 209 ? -21.931 4.207 -8.390 1.00 91.19 209 ALA A N 1
ATOM 1693 C CA . ALA A 1 209 ? -22.566 2.939 -8.727 1.00 91.19 209 ALA A CA 1
ATOM 1694 C C . ALA A 1 209 ? -21.803 1.759 -8.107 1.00 91.19 209 ALA A C 1
ATOM 1696 O O . ALA A 1 209 ? -22.418 0.920 -7.458 1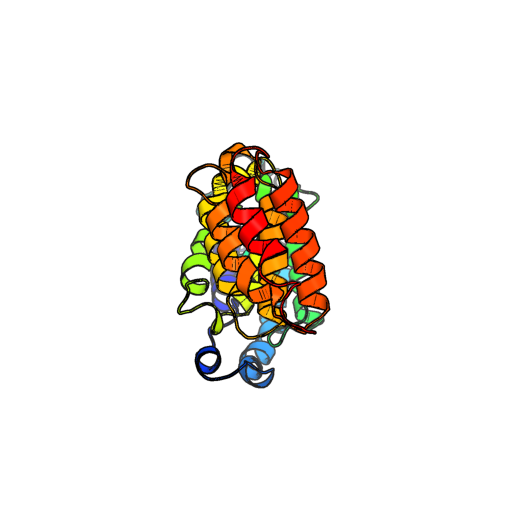.00 91.19 209 ALA A O 1
ATOM 1697 N N . ASP A 1 210 ? -20.470 1.751 -8.211 1.00 91.25 210 ASP A N 1
ATOM 1698 C CA . ASP A 1 210 ? -19.639 0.682 -7.641 1.00 91.25 210 ASP A CA 1
ATOM 1699 C C . ASP A 1 210 ? -19.690 0.641 -6.104 1.00 91.25 210 ASP A C 1
ATOM 1701 O O . ASP A 1 210 ? -19.672 -0.440 -5.523 1.00 91.25 210 ASP A O 1
ATOM 1705 N N . LEU A 1 211 ? -19.800 1.796 -5.435 1.00 90.06 211 LEU A N 1
ATOM 1706 C CA . LEU A 1 211 ? -19.977 1.863 -3.974 1.00 90.06 211 LEU A CA 1
ATOM 1707 C C . LEU A 1 211 ? -21.365 1.411 -3.508 1.00 90.06 211 LEU A C 1
ATOM 1709 O O . LEU A 1 211 ? -21.512 0.880 -2.409 1.00 90.06 211 LEU A O 1
ATOM 1713 N N . GLN A 1 212 ? -22.396 1.666 -4.310 1.00 86.88 212 GLN A N 1
ATOM 1714 C CA . GLN A 1 212 ? -23.765 1.261 -3.993 1.00 86.88 212 GLN A CA 1
ATOM 1715 C C . GLN A 1 212 ? -23.988 -0.226 -4.268 1.00 86.88 212 GLN A C 1
ATOM 1717 O O . GLN A 1 212 ? -24.748 -0.883 -3.553 1.00 86.88 212 GLN A O 1
ATOM 1722 N N . MET A 1 213 ? -23.319 -0.772 -5.285 1.00 84.56 213 MET A N 1
ATOM 1723 C CA . MET A 1 213 ? -23.339 -2.203 -5.551 1.00 84.56 213 MET A CA 1
ATOM 1724 C C . MET A 1 213 ? -22.897 -2.981 -4.314 1.00 84.56 213 MET A C 1
ATOM 1726 O O . MET A 1 213 ? -21.906 -2.653 -3.669 1.00 84.56 213 MET A O 1
ATOM 1730 N N . TYR A 1 214 ? -23.645 -4.035 -3.992 1.00 80.94 214 TYR A N 1
ATOM 1731 C CA . TYR A 1 214 ? -23.378 -4.913 -2.850 1.00 80.94 214 TYR A CA 1
ATOM 1732 C C . TYR A 1 214 ? -23.326 -4.209 -1.481 1.00 80.94 214 TYR A C 1
ATOM 1734 O O . TYR A 1 214 ? -22.796 -4.783 -0.535 1.00 80.94 214 TYR A O 1
ATOM 1742 N N . GLY A 1 215 ? -23.870 -2.992 -1.354 1.00 84.38 215 GLY A N 1
ATOM 1743 C CA . GLY A 1 215 ? -23.983 -2.301 -0.067 1.00 84.38 215 GLY A CA 1
ATOM 1744 C C . GLY A 1 215 ? -22.649 -1.842 0.532 1.00 84.38 215 GLY A C 1
ATOM 1745 O O . GLY A 1 215 ? -22.550 -1.724 1.751 1.00 84.38 215 GLY A O 1
ATOM 1746 N N . GLN A 1 216 ? -21.617 -1.563 -0.279 1.00 90.56 216 GLN A N 1
ATOM 1747 C CA . GLN A 1 216 ? -20.303 -1.157 0.254 1.00 90.56 216 GLN A CA 1
ATOM 1748 C C . GLN A 1 216 ? -20.376 0.143 1.066 1.00 90.56 216 GLN A C 1
ATOM 1750 O O . GLN A 1 216 ? -19.660 0.288 2.054 1.00 90.56 216 GLN A O 1
ATOM 1755 N N . CYS A 1 217 ? -21.259 1.081 0.699 1.00 88.62 217 CYS A N 1
ATOM 1756 C CA . CYS A 1 217 ? -21.526 2.271 1.514 1.00 88.62 217 CYS A CA 1
ATOM 1757 C C . CYS A 1 217 ? -21.940 1.920 2.950 1.00 88.62 217 CYS A C 1
ATOM 1759 O O . CYS A 1 217 ? -21.435 2.539 3.884 1.00 88.62 217 CYS A O 1
ATOM 1761 N N . ASP A 1 218 ? -22.822 0.938 3.121 1.00 87.56 218 ASP A N 1
ATOM 1762 C CA . ASP A 1 218 ? -23.368 0.562 4.428 1.00 87.56 218 ASP A CA 1
ATOM 1763 C C . ASP A 1 218 ? -22.285 -0.099 5.275 1.00 87.56 218 ASP A C 1
ATOM 1765 O O . ASP A 1 218 ? -22.051 0.317 6.406 1.00 87.56 218 ASP A O 1
ATOM 1769 N N . VAL A 1 219 ? -21.531 -1.024 4.671 1.00 91.69 219 VAL A N 1
ATOM 1770 C CA . VAL A 1 219 ? -20.376 -1.682 5.300 1.00 91.69 219 VAL A CA 1
ATOM 1771 C C . VAL A 1 219 ? -19.350 -0.656 5.785 1.00 91.69 219 VAL A C 1
ATOM 1773 O O . VAL A 1 219 ? -18.855 -0.747 6.909 1.00 91.69 219 VAL A O 1
ATOM 1776 N N . ILE A 1 220 ? -19.033 0.346 4.959 1.00 93.75 220 ILE A N 1
ATOM 1777 C CA . ILE A 1 220 ? -18.102 1.404 5.356 1.00 93.75 220 ILE A CA 1
ATOM 1778 C C . ILE A 1 220 ? -18.692 2.219 6.513 1.00 93.75 220 ILE A C 1
ATOM 1780 O O . ILE A 1 220 ? -17.997 2.466 7.492 1.00 93.75 220 ILE A O 1
ATOM 1784 N N . LEU A 1 221 ? -19.956 2.641 6.434 1.00 90.81 221 LEU A N 1
ATOM 1785 C CA . LEU A 1 221 ? -20.585 3.438 7.491 1.00 90.81 221 LEU A CA 1
ATOM 1786 C C . LEU A 1 221 ? -20.643 2.697 8.833 1.00 90.81 221 LEU A C 1
ATOM 1788 O O . LEU A 1 221 ? -20.372 3.312 9.866 1.00 90.81 221 LEU A O 1
ATOM 1792 N N . GLU A 1 222 ? -20.940 1.399 8.820 1.00 90.06 222 GLU A N 1
ATOM 1793 C CA . GLU A 1 222 ? -20.906 0.542 10.008 1.00 90.06 222 GLU A CA 1
ATOM 1794 C C . GLU A 1 222 ? -19.499 0.487 10.616 1.00 90.06 222 GLU A C 1
ATOM 1796 O O . GLU A 1 222 ? -19.341 0.727 11.814 1.00 90.06 222 GLU A O 1
ATOM 1801 N N . ALA A 1 223 ? -18.461 0.290 9.795 1.00 91.44 223 ALA A N 1
ATOM 1802 C CA . ALA A 1 223 ? -17.070 0.270 10.257 1.00 91.44 223 ALA A CA 1
ATOM 1803 C C . ALA A 1 223 ? -16.589 1.624 10.814 1.00 91.44 223 ALA A C 1
ATOM 1805 O O . ALA A 1 223 ? -15.712 1.677 11.677 1.00 91.44 223 ALA A O 1
ATOM 1806 N N . LEU A 1 224 ? -17.156 2.739 10.346 1.00 90.88 224 LEU A N 1
ATOM 1807 C CA . LEU A 1 224 ? -16.816 4.074 10.840 1.00 90.88 224 LEU A CA 1
ATOM 1808 C C . LEU A 1 224 ? -17.542 4.440 12.145 1.00 90.88 224 LEU A C 1
ATOM 1810 O O . LEU A 1 224 ? -17.102 5.347 12.856 1.00 90.88 224 LEU A O 1
ATOM 1814 N N . GLN A 1 225 ? -18.637 3.757 12.487 1.00 88.75 225 GLN A N 1
ATOM 1815 C CA . GLN A 1 225 ? -19.474 4.096 13.638 1.00 88.75 225 GLN A CA 1
ATOM 1816 C C . GLN A 1 225 ? -18.718 4.114 14.982 1.00 88.75 225 GLN A C 1
ATOM 1818 O O . GLN A 1 225 ? -18.950 5.049 15.755 1.00 88.75 225 GLN A O 1
ATOM 1823 N N . PRO A 1 226 ? -17.813 3.165 15.300 1.00 89.75 226 PRO A N 1
ATOM 1824 C CA . PRO A 1 226 ? -17.071 3.187 16.563 1.00 89.75 226 PRO A CA 1
ATOM 1825 C C . PRO A 1 226 ? -16.175 4.424 16.725 1.00 89.75 226 PRO A C 1
ATOM 1827 O O . PRO A 1 226 ? -15.928 4.868 17.846 1.00 89.75 226 PRO A O 1
ATOM 1830 N N . ILE A 1 227 ? -15.723 5.019 15.617 1.00 89.31 227 ILE A N 1
ATOM 1831 C CA . ILE A 1 227 ? -14.785 6.151 15.601 1.00 89.31 227 ILE A CA 1
ATOM 1832 C C . ILE A 1 227 ? -15.444 7.432 16.124 1.00 89.31 227 ILE A C 1
ATOM 1834 O O . ILE A 1 227 ? -14.774 8.275 16.711 1.00 89.31 227 ILE A O 1
ATOM 1838 N N . LEU A 1 228 ? -16.771 7.550 16.024 1.00 86.06 228 LEU A N 1
ATOM 1839 C CA . LEU A 1 228 ? -17.533 8.677 16.575 1.00 86.06 228 LEU A CA 1
ATOM 1840 C C . LEU A 1 228 ? -17.379 8.850 18.095 1.00 86.06 228 LEU A C 1
ATOM 1842 O O . LEU A 1 228 ? -17.661 9.927 18.617 1.00 86.06 228 LEU A O 1
ATOM 1846 N N . TYR A 1 229 ? -16.973 7.800 18.812 1.00 85.81 229 TYR A N 1
ATOM 1847 C CA . TYR A 1 229 ? -16.825 7.821 20.274 1.00 85.81 229 TYR A CA 1
ATOM 1848 C C . TYR A 1 229 ? -15.375 7.965 20.731 1.00 85.81 229 TYR A C 1
ATOM 1850 O O . TYR A 1 229 ? -15.105 7.952 21.935 1.00 85.81 229 TYR A O 1
ATOM 1858 N N . CYS A 1 230 ? -14.452 8.086 19.783 1.00 87.94 230 CYS A N 1
ATOM 1859 C CA . CYS A 1 230 ? -13.035 8.241 20.049 1.00 87.94 230 CYS A CA 1
ATOM 1860 C C . CYS A 1 230 ? -12.706 9.627 20.597 1.00 87.94 230 CYS A C 1
ATOM 1862 O O . CYS A 1 230 ? -13.459 10.586 20.423 1.00 87.94 230 CYS A O 1
ATOM 1864 N N . ARG A 1 231 ? -11.591 9.713 21.323 1.00 89.38 231 ARG A N 1
ATOM 1865 C CA . ARG A 1 231 ? -11.090 10.971 21.907 1.00 89.38 231 ARG A CA 1
ATOM 1866 C C . ARG A 1 231 ? -9.903 11.527 21.129 1.00 89.38 231 ARG A C 1
ATOM 1868 O O . ARG A 1 231 ? -9.545 12.686 21.311 1.00 89.38 231 ARG A O 1
ATOM 1875 N N . GLU A 1 232 ? -9.309 10.691 20.296 1.00 93.50 232 GLU A N 1
ATOM 1876 C CA . GLU A 1 232 ? -8.188 10.975 19.424 1.00 93.50 232 GLU A CA 1
ATOM 1877 C C . GLU A 1 232 ? -8.636 11.966 18.340 1.00 93.50 232 GLU A C 1
ATOM 1879 O O . GLU A 1 232 ? -9.454 11.642 17.473 1.00 93.50 232 GLU A O 1
ATOM 1884 N N . VAL A 1 233 ? -8.132 13.200 18.419 1.00 92.50 233 VAL A N 1
ATOM 1885 C CA . VAL A 1 233 ? -8.546 14.305 17.537 1.00 92.50 233 VAL A CA 1
ATOM 1886 C C . VAL A 1 233 ? -8.220 13.988 16.080 1.00 92.50 233 VAL A C 1
ATOM 1888 O O . VAL A 1 233 ? -9.089 14.131 15.224 1.00 92.50 233 VAL A O 1
ATOM 1891 N N . ASP A 1 234 ? -7.027 13.458 15.815 1.00 94.00 234 ASP A N 1
ATOM 1892 C CA . ASP A 1 234 ? -6.571 13.118 14.464 1.00 94.00 234 ASP A CA 1
ATOM 1893 C C . ASP A 1 234 ? -7.479 12.067 13.798 1.00 94.00 234 ASP A C 1
ATOM 1895 O O . ASP A 1 234 ? -7.776 12.146 12.600 1.00 94.00 234 ASP A O 1
ATOM 1899 N N . LEU A 1 235 ? -7.983 11.099 14.576 1.00 94.25 235 LEU A N 1
ATOM 1900 C CA . LEU A 1 235 ? -8.953 10.117 14.086 1.00 94.25 235 LEU A CA 1
ATOM 1901 C C . LEU A 1 235 ? -10.305 10.750 13.778 1.00 94.25 235 LEU A C 1
ATOM 1903 O O . LEU A 1 235 ? -10.898 10.421 12.750 1.00 94.25 235 LEU A O 1
ATOM 1907 N N . LEU A 1 236 ? -10.794 11.646 14.638 1.00 93.50 236 LEU A N 1
ATOM 1908 C CA . LEU A 1 236 ? -12.059 12.346 14.412 1.00 93.50 236 LEU A CA 1
ATOM 1909 C C . LEU A 1 236 ? -11.987 13.251 13.179 1.00 93.50 236 LEU A C 1
ATOM 1911 O O . LEU A 1 236 ? -12.912 13.245 12.365 1.00 93.50 236 LEU A O 1
ATOM 1915 N N . GLU A 1 237 ? -10.891 13.985 12.995 1.00 94.19 237 GLU A N 1
ATOM 1916 C CA . GLU A 1 237 ? -10.675 14.822 11.813 1.00 94.19 237 GLU A CA 1
ATOM 1917 C C . GLU A 1 237 ? -10.687 13.986 10.530 1.00 94.19 237 GLU A C 1
ATOM 1919 O O . GLU A 1 237 ? -11.447 14.275 9.599 1.00 94.19 237 GLU A O 1
ATOM 1924 N N . GLN A 1 238 ? -9.914 12.897 10.492 1.00 95.62 238 GLN A N 1
ATOM 1925 C CA . GLN A 1 238 ? -9.891 12.015 9.329 1.00 95.62 238 GLN A CA 1
ATOM 1926 C C . GLN A 1 238 ? -11.245 11.322 9.105 1.00 95.62 238 GLN A C 1
ATOM 1928 O O . GLN A 1 238 ? -11.671 11.161 7.956 1.00 95.62 238 GLN A O 1
ATOM 1933 N N . PHE A 1 239 ? -11.942 10.932 10.176 1.00 94.62 239 PHE A N 1
ATOM 1934 C CA . PHE A 1 239 ? -13.295 10.387 10.100 1.00 94.62 239 PHE A CA 1
ATOM 1935 C C . PHE A 1 239 ? -14.247 11.377 9.427 1.00 94.62 239 PHE A C 1
ATOM 1937 O O . PHE A 1 239 ? -14.969 10.981 8.515 1.00 94.62 239 PHE A O 1
ATOM 1944 N N . LEU A 1 240 ? -14.231 12.658 9.810 1.00 93.56 240 LEU A N 1
ATOM 1945 C CA . LEU A 1 240 ? -15.110 13.675 9.222 1.00 93.56 240 LEU A CA 1
ATOM 1946 C C . LEU A 1 240 ? -14.857 13.835 7.720 1.00 93.56 240 LEU A C 1
ATOM 1948 O O . LEU A 1 240 ? -15.810 13.903 6.938 1.00 93.56 240 LEU A O 1
ATOM 1952 N N . VAL A 1 241 ? -13.588 13.832 7.301 1.00 94.56 241 VAL A N 1
ATOM 1953 C CA . VAL A 1 241 ? -13.214 13.858 5.878 1.00 94.56 241 VAL A CA 1
ATOM 1954 C C . VAL A 1 241 ? -13.789 12.642 5.149 1.00 94.56 241 VAL A C 1
ATOM 1956 O O . VAL A 1 241 ? -14.421 12.789 4.096 1.00 94.56 241 VAL A O 1
ATOM 1959 N N . CYS A 1 242 ? -13.611 11.446 5.711 1.00 94.62 242 CYS A N 1
ATOM 1960 C CA . CYS A 1 242 ? -14.120 10.204 5.135 1.00 94.62 242 CYS A CA 1
ATOM 1961 C C . CYS A 1 242 ? -15.652 10.215 5.037 1.00 94.62 242 CYS A C 1
ATOM 1963 O O . CYS A 1 242 ? -16.219 9.956 3.974 1.00 94.62 242 CYS A O 1
ATOM 1965 N N . PHE A 1 243 ? -16.325 10.586 6.123 1.00 91.62 243 PHE A N 1
ATOM 1966 C CA . PHE A 1 243 ? -17.776 10.620 6.228 1.00 91.62 243 PHE A CA 1
ATOM 1967 C C . PHE A 1 243 ? -18.396 11.573 5.202 1.00 91.62 243 PHE A C 1
ATOM 1969 O O . PHE A 1 243 ? -19.264 11.172 4.429 1.00 91.62 243 PHE A O 1
ATOM 1976 N N . VAL A 1 244 ? -17.902 12.812 5.109 1.00 90.94 244 VAL A N 1
ATOM 1977 C CA . VAL A 1 244 ? -18.369 13.788 4.107 1.00 90.94 244 VAL A CA 1
ATOM 1978 C C . VAL A 1 244 ? -18.151 13.267 2.683 1.00 90.94 244 VAL A C 1
ATOM 1980 O O . VAL A 1 244 ? -18.993 13.478 1.807 1.00 90.94 244 VAL A O 1
ATOM 1983 N N . THR A 1 245 ? -17.041 12.569 2.441 1.00 91.81 245 THR A N 1
ATOM 1984 C CA . THR A 1 245 ? -16.737 11.972 1.135 1.00 91.81 245 THR A CA 1
ATOM 1985 C C . THR A 1 245 ? -17.767 10.905 0.754 1.00 91.81 245 THR A C 1
ATOM 1987 O O . THR A 1 245 ? -18.270 10.920 -0.371 1.00 91.81 245 THR A O 1
ATOM 1990 N N . ILE A 1 246 ? -18.138 10.033 1.693 1.00 90.62 246 ILE A N 1
ATOM 1991 C CA . ILE A 1 246 ? -19.180 9.014 1.495 1.00 90.62 246 ILE A CA 1
ATOM 1992 C C . ILE A 1 246 ? -20.534 9.683 1.258 1.00 90.62 246 ILE A C 1
ATOM 1994 O O . ILE A 1 246 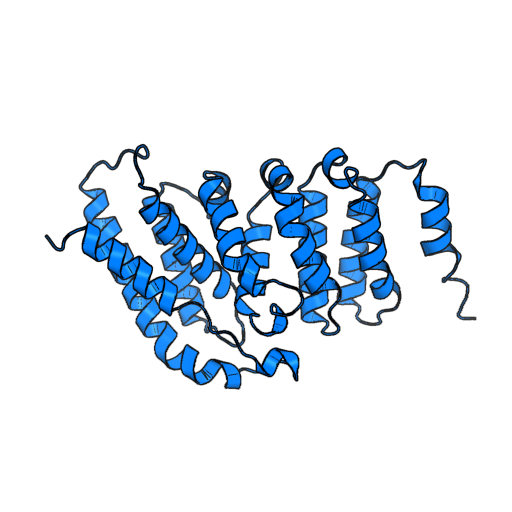? -21.207 9.379 0.276 1.00 90.62 246 ILE A O 1
ATOM 1998 N N . MET A 1 247 ? -20.893 10.669 2.082 1.00 86.19 247 MET A N 1
ATOM 1999 C CA . MET A 1 247 ? -22.159 11.398 1.973 1.00 86.19 247 MET A CA 1
ATOM 2000 C C . MET A 1 247 ? -22.362 12.053 0.603 1.00 86.19 247 MET A C 1
ATOM 2002 O O . MET A 1 247 ? -23.478 12.073 0.089 1.00 86.19 247 MET A O 1
ATOM 2006 N N . ARG A 1 248 ? -21.291 12.543 -0.033 1.00 88.19 248 ARG A N 1
ATOM 2007 C CA . ARG A 1 248 ? -21.342 13.086 -1.404 1.00 88.19 248 ARG A CA 1
ATOM 2008 C C . ARG A 1 248 ? -21.628 12.027 -2.472 1.00 88.19 248 ARG A C 1
ATOM 2010 O O . ARG A 1 248 ? -22.083 12.374 -3.559 1.00 88.19 248 ARG A O 1
ATOM 2017 N N . LYS A 1 249 ? -21.330 10.758 -2.194 1.00 86.56 249 LYS A N 1
ATOM 2018 C CA . LYS A 1 249 ? -21.551 9.622 -3.099 1.00 86.56 249 LYS A CA 1
ATOM 2019 C C . LYS A 1 249 ? -22.895 8.933 -2.848 1.00 86.56 249 LYS A C 1
ATOM 2021 O O . LYS A 1 249 ? -23.331 8.172 -3.700 1.00 86.56 249 LYS A O 1
ATOM 2026 N N . MET A 1 250 ? -23.578 9.205 -1.740 1.00 80.88 250 MET A N 1
ATOM 2027 C CA . MET A 1 250 ? -24.873 8.597 -1.422 1.00 80.88 250 MET A CA 1
ATOM 2028 C C . MET A 1 250 ? -26.044 9.318 -2.109 1.00 80.88 250 MET A C 1
ATOM 2030 O O . MET A 1 250 ? -25.989 10.514 -2.393 1.00 80.88 250 MET A O 1
ATOM 2034 N N . ASP A 1 251 ? -27.125 8.584 -2.385 1.00 68.62 251 ASP A N 1
ATOM 2035 C CA . ASP A 1 251 ? -28.414 9.168 -2.774 1.00 68.62 251 ASP A CA 1
ATOM 2036 C C . ASP A 1 251 ? -29.173 9.646 -1.533 1.00 68.62 251 ASP A C 1
ATOM 2038 O O . ASP A 1 251 ? -29.385 8.884 -0.590 1.00 68.62 251 ASP A O 1
ATOM 2042 N N . GLN A 1 252 ? -29.598 10.912 -1.528 1.00 58.28 252 GLN A N 1
ATOM 2043 C CA . GLN A 1 252 ? -30.239 11.537 -0.367 1.00 58.28 252 GLN A CA 1
ATOM 2044 C C . GLN A 1 252 ? -31.616 10.980 0.079 1.00 58.28 252 GLN A C 1
ATOM 2046 O O . GLN A 1 252 ? -31.933 11.187 1.251 1.00 58.28 252 GLN A O 1
ATOM 2051 N N . PRO A 1 253 ? -32.442 10.259 -0.716 1.00 50.00 253 PRO A N 1
ATOM 2052 C CA . PRO A 1 253 ? -33.754 9.827 -0.216 1.00 50.00 253 PRO A CA 1
ATOM 2053 C C . PRO A 1 253 ? -33.731 8.564 0.666 1.00 50.00 253 PRO A C 1
ATOM 2055 O O . PRO A 1 253 ? -34.618 8.410 1.500 1.00 50.00 253 PRO A O 1
ATOM 2058 N N . SER A 1 254 ? -32.754 7.662 0.509 1.00 50.47 254 SER A N 1
ATOM 2059 C CA . SER A 1 254 ? -32.805 6.309 1.107 1.00 50.47 254 SER A CA 1
ATOM 2060 C C . SER A 1 254 ? -32.209 6.217 2.516 1.00 50.47 254 SER A C 1
ATOM 2062 O O . SER A 1 254 ? -32.518 5.299 3.269 1.00 50.47 254 SER A O 1
ATOM 2064 N N . TYR A 1 255 ? -31.348 7.169 2.880 1.00 54.53 255 TYR A N 1
ATOM 2065 C CA . TYR A 1 255 ? -30.509 7.093 4.081 1.00 54.53 255 TYR A CA 1
ATOM 2066 C C . TYR A 1 255 ? -30.930 8.032 5.212 1.00 54.53 255 TYR A C 1
ATOM 2068 O O . TYR A 1 255 ? -30.353 7.985 6.299 1.00 54.53 255 TYR A O 1
ATOM 2076 N N . SER A 1 256 ? -31.957 8.855 4.994 1.00 48.75 256 SER A N 1
ATOM 2077 C CA . SER A 1 256 ? -32.496 9.808 5.974 1.00 48.75 256 SER A CA 1
ATOM 2078 C C . SER A 1 256 ? -32.937 9.143 7.288 1.00 48.75 256 SER A C 1
ATOM 2080 O O . SER A 1 256 ? -32.784 9.745 8.353 1.00 48.75 256 SER A O 1
ATOM 2082 N N . ASN A 1 257 ? -33.375 7.880 7.249 1.00 47.84 257 ASN A N 1
ATOM 2083 C CA . ASN A 1 257 ? -33.760 7.117 8.441 1.00 47.84 257 ASN A CA 1
ATOM 2084 C C . ASN A 1 257 ? -32.560 6.561 9.232 1.00 47.84 257 ASN A C 1
ATOM 2086 O O . ASN A 1 257 ? -32.635 6.484 10.451 1.00 47.84 257 ASN A O 1
ATOM 2090 N N . ASN A 1 258 ? -31.433 6.238 8.584 1.00 50.41 258 ASN A N 1
ATOM 2091 C CA . ASN A 1 258 ? -30.218 5.789 9.285 1.00 50.41 258 ASN A CA 1
ATOM 2092 C C . ASN A 1 258 ? -29.348 6.969 9.738 1.00 50.41 258 ASN A C 1
ATOM 2094 O O . ASN A 1 258 ? -28.775 6.935 10.820 1.00 50.41 258 ASN A O 1
ATOM 2098 N N . LEU A 1 259 ? -29.298 8.058 8.966 1.00 51.12 259 LEU A N 1
ATOM 2099 C CA . LEU A 1 259 ? -28.553 9.272 9.319 1.00 51.12 259 LEU A CA 1
ATOM 2100 C C . LEU A 1 259 ? -29.153 10.006 10.518 1.00 51.12 259 LEU A C 1
ATOM 2102 O O . LEU A 1 259 ? -28.408 10.525 11.349 1.00 51.12 259 LEU A O 1
ATOM 2106 N N . SER A 1 260 ? -30.483 10.012 10.645 1.00 47.88 260 SER A N 1
ATOM 2107 C CA . SER A 1 260 ? -31.142 10.487 11.861 1.00 47.88 260 SER A CA 1
ATOM 2108 C C . SER A 1 260 ? -30.790 9.592 13.056 1.00 47.88 260 SER A C 1
ATOM 2110 O O . SER A 1 260 ? -30.433 10.111 14.101 1.00 47.88 260 SER A O 1
ATOM 2112 N N . VAL A 1 261 ? -30.716 8.269 12.923 1.00 48.44 261 VAL A N 1
ATOM 2113 C CA . VAL A 1 261 ? -30.260 7.402 14.031 1.00 48.44 261 VAL A CA 1
ATOM 2114 C C . VAL A 1 261 ? -28.768 7.591 14.364 1.00 48.44 261 VAL A C 1
ATOM 2116 O O . VAL A 1 261 ? -28.398 7.568 15.537 1.00 48.44 261 VAL A O 1
ATOM 2119 N N . VAL A 1 262 ? -27.907 7.853 13.377 1.00 49.19 262 VAL A N 1
ATOM 2120 C CA . VAL A 1 262 ? -26.460 8.054 13.591 1.00 49.19 262 VAL A CA 1
ATOM 2121 C C . VAL A 1 262 ? -26.143 9.423 14.216 1.00 49.19 262 VAL A C 1
ATOM 2123 O O . VAL A 1 262 ? -25.296 9.489 15.106 1.00 49.19 262 VAL A O 1
ATOM 2126 N N . PHE A 1 263 ? -26.835 10.502 13.822 1.00 50.00 263 PHE A N 1
ATOM 2127 C CA . PHE A 1 263 ? -26.585 11.858 14.346 1.00 50.00 263 PHE A CA 1
ATOM 2128 C C . PHE A 1 263 ? -27.561 12.321 15.444 1.00 50.00 263 PHE A C 1
ATOM 2130 O O . PHE A 1 263 ? -27.119 12.968 16.396 1.00 50.00 263 PHE A O 1
ATOM 2137 N N . PHE A 1 264 ? -28.865 12.006 15.377 1.00 43.31 264 PHE A N 1
ATOM 2138 C CA . PHE A 1 264 ? -29.838 12.486 16.378 1.00 43.31 264 PHE A CA 1
ATOM 2139 C C . PHE A 1 264 ? -29.764 11.739 17.713 1.00 43.31 264 PHE A C 1
ATOM 2141 O O . PHE A 1 264 ? -30.043 12.349 18.743 1.00 43.31 264 PHE A O 1
ATOM 2148 N N . PHE A 1 265 ? -29.364 10.463 17.756 1.00 38.66 265 PHE A N 1
ATOM 2149 C CA . PHE A 1 265 ? -29.444 9.701 19.011 1.00 38.66 265 PHE A CA 1
ATOM 2150 C C . PHE A 1 265 ? -28.329 9.983 20.029 1.00 38.66 265 PHE A C 1
ATOM 2152 O O . PHE A 1 265 ? -28.443 9.524 21.164 1.00 38.66 265 PHE A O 1
ATOM 2159 N N . LYS A 1 266 ? -27.249 10.709 19.691 1.00 48.41 266 LYS A N 1
ATOM 2160 C CA . LYS A 1 266 ? -26.071 10.776 20.590 1.00 48.41 266 LYS A CA 1
ATOM 2161 C C . LYS A 1 266 ? -25.478 12.146 20.900 1.00 48.41 266 LYS A C 1
ATOM 2163 O O . LYS A 1 266 ? -24.641 12.226 21.793 1.00 48.41 266 LYS A O 1
ATOM 2168 N N . LEU A 1 267 ? -25.997 13.232 20.324 1.00 39.66 267 LEU A N 1
ATOM 2169 C CA . LEU A 1 267 ? -25.789 14.580 20.885 1.00 39.66 267 LEU A CA 1
ATOM 2170 C C . LEU A 1 267 ? -26.692 14.872 22.103 1.00 39.66 267 LEU A C 1
ATOM 2172 O O . LEU A 1 267 ? -26.530 15.904 22.747 1.00 39.66 267 LEU A O 1
ATOM 2176 N N . GLN A 1 268 ? -27.615 13.967 22.460 1.00 35.41 268 GLN A N 1
ATOM 2177 C CA . GLN A 1 268 ? -28.484 14.115 23.637 1.00 35.41 268 GLN A CA 1
ATOM 2178 C C . GLN A 1 268 ? -27.957 13.473 24.932 1.00 35.41 268 GLN A C 1
ATOM 2180 O O . GLN A 1 268 ? -28.577 13.656 25.976 1.00 35.41 268 GLN A O 1
ATOM 2185 N N . VAL A 1 269 ? -26.809 12.785 24.929 1.00 40.34 269 VAL A N 1
ATOM 2186 C CA . VAL A 1 269 ? -26.247 12.187 26.157 1.00 40.34 269 VAL A CA 1
ATOM 2187 C C . VAL A 1 269 ? -24.937 12.872 26.528 1.00 40.34 269 VAL A C 1
ATOM 2189 O O . VAL A 1 269 ? -23.856 12.335 26.306 1.00 40.34 269 VAL A O 1
ATOM 2192 N N . LYS A 1 270 ? -25.062 14.096 27.050 1.00 36.84 270 LYS A N 1
ATOM 2193 C CA . LYS A 1 270 ? -24.175 14.750 28.034 1.00 36.84 270 LYS A CA 1
ATOM 2194 C C . LYS A 1 270 ? -24.742 16.145 28.342 1.00 36.84 270 LYS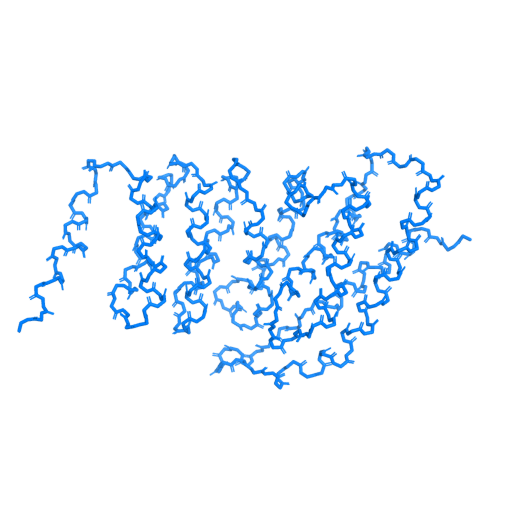 A C 1
ATOM 2196 O O . LYS A 1 270 ? -24.236 17.164 27.879 1.00 36.84 270 LYS A O 1
ATOM 2201 N N . LYS A 1 271 ? -25.839 16.165 29.095 1.00 35.78 271 LYS A N 1
ATOM 2202 C CA . LYS A 1 271 ? -26.114 17.234 30.056 1.00 35.78 271 LYS A CA 1
ATOM 2203 C C . LYS A 1 271 ? -25.975 16.636 31.443 1.00 35.78 271 LYS A C 1
ATOM 2205 O O . LYS A 1 271 ? -26.391 15.466 31.587 1.00 35.78 271 LYS A O 1
#

pLDDT: mean 85.2, std 16.07, range [35.41, 98.56]

Secondary structure (DSSP, 8-state):
---HHHHHHHHHHHHHHHSPPP-GGGGTS---SGGGHHHHHHHHHHHHHHHHHHHHHHHHHTTS---TT---HHHHHHHHHHHHHHHHTSS--TT--HHHHHHHHHHHHHHHHHTT-SSHHHHHHT-HHHHHHHHHHHGGGSSTTTGGG-HHHHHHHHHHHHT--TTGGGGGHHHHHHHHHHHHT-SSHHHHHHHHHHHHHHHHHS-HHHHHGGGHHHHHHHHHGGGGG---HHHHHHHHHHHHHHHHHS-TTTSHHHHHHHHHTTTTS--